Protein AF-A0A067CNN9-F1 (afdb_monomer)

Organism: Saprolegnia parasitica (strain CBS 223.65) (NCBI:txid695850)

Mean predicted aligned error: 8.43 Å

Solvent-accessible surface area (backbone atoms only — not comparable to full-atom values): 12122 Å² total; per-residue (Å²): 142,81,84,82,82,82,78,79,80,78,78,76,76,75,75,70,76,82,69,54,43,30,37,36,41,59,52,100,78,48,51,46,33,34,29,80,76,84,57,43,57,62,78,91,44,93,68,34,34,31,35,39,62,52,86,46,81,59,31,36,17,25,21,74,79,46,65,77,50,29,32,42,25,39,72,74,38,41,37,24,36,35,89,59,62,43,79,48,93,95,42,48,30,26,30,35,74,36,51,20,46,25,31,28,78,54,84,96,82,70,71,45,34,39,46,60,19,48,69,68,54,46,71,74,46,61,78,85,70,46,71,34,30,33,32,40,26,32,25,49,78,53,81,56,37,28,26,44,46,46,30,49,23,79,47,42,61,67,49,21,63,30,34,43,25,52,43,64,52,46,102,77,23,19,56,37,31,32,33,37,57,67,51,53,70,82,66,92,87,38,41,49,60,34,40,42,71,58,52,49,41,63,68,38,81,28,49,34,58,46,82,53,97,79,18,41,34,74,41,62,76,130

pLDDT: mean 83.28, std 16.02, range [34.59, 98.0]

Radius of gyration: 20.3 Å; Cα contacts (8 Å, |Δi|>4): 523; chains: 1; bounding box: 82×48×54 Å

Foldseek 3Di:
DDDDDDDPPPPPPPPPDQPWQWEQALDPVSFIATESDDAALQDDAPNSYWYAPDNAQAQKIARPRHRLAIERGNPLFARYWDNFFDDFPNGGYIARPHTQFFKAWDDDDDRTYMDRHHPVRVVVDDLVRTPWGWFWEFAVNRVRGIGIAIELANCLVVFANYKYFPHAQDPQATWIKGQGPDWDDDDDPTHRIATAPGHDHGHPQFHHWDQDPRHIYGDHDD

Nearest PDB structures (foldseek):
  5h34-assembly1_A  TM=2.137E-01  e=7.453E+00  Nanoarchaeum equitans Kin4-M

Structure (mmCIF, N/CA/C/O backbone):
data_AF-A0A067CNN9-F1
#
_entry.id   AF-A0A067CNN9-F1
#
loop_
_atom_site.group_PDB
_atom_site.id
_atom_site.type_symbol
_atom_site.label_atom_id
_atom_site.label_alt_id
_atom_site.label_comp_id
_atom_site.label_asym_id
_atom_site.label_entity_id
_atom_site.label_seq_id
_atom_site.pdbx_PDB_ins_code
_atom_site.Cartn_x
_atom_site.Cartn_y
_atom_site.Cartn_z
_atom_site.occupancy
_atom_site.B_iso_or_equiv
_atom_site.auth_seq_id
_atom_site.auth_comp_id
_atom_site.auth_asym_id
_atom_site.auth_atom_id
_atom_site.pdbx_PDB_model_num
ATOM 1 N N . MET A 1 1 ? 57.298 29.193 -15.764 1.00 36.56 1 MET A N 1
ATOM 2 C CA . MET A 1 1 ? 55.893 29.405 -15.354 1.00 36.56 1 MET A CA 1
ATOM 3 C C . MET A 1 1 ? 55.022 28.583 -16.294 1.00 36.56 1 MET A C 1
ATOM 5 O O . MET A 1 1 ? 54.971 28.894 -17.476 1.00 36.56 1 MET A O 1
ATOM 9 N N . HIS A 1 2 ? 54.459 27.471 -15.827 1.00 38.16 2 HIS A N 1
ATOM 10 C CA . HIS A 1 2 ? 53.533 26.635 -16.599 1.00 38.16 2 HIS A CA 1
ATOM 11 C C . HIS A 1 2 ? 52.215 26.594 -15.833 1.00 38.16 2 HIS A C 1
ATOM 13 O O . HIS A 1 2 ? 52.198 26.239 -14.657 1.00 38.16 2 HIS A O 1
ATOM 19 N N . ALA A 1 3 ? 51.153 27.070 -16.480 1.00 38.06 3 ALA A N 1
ATOM 20 C CA . ALA A 1 3 ? 49.812 27.129 -15.920 1.00 38.06 3 ALA A CA 1
ATOM 21 C C . ALA A 1 3 ? 49.209 25.714 -15.847 1.00 38.06 3 ALA A C 1
ATOM 23 O O . ALA A 1 3 ? 49.438 24.922 -16.764 1.00 38.06 3 ALA A O 1
ATOM 24 N N . PRO A 1 4 ? 48.447 25.380 -14.792 1.00 46.94 4 PRO A N 1
ATOM 25 C CA . PRO A 1 4 ? 47.805 24.083 -14.684 1.00 46.94 4 PRO A CA 1
ATOM 26 C C . PRO A 1 4 ? 46.561 24.041 -15.576 1.00 46.94 4 PRO A C 1
ATOM 28 O O . PRO A 1 4 ? 45.692 24.912 -15.518 1.00 46.94 4 PRO A O 1
ATOM 31 N N . THR A 1 5 ? 46.482 23.009 -16.406 1.00 45.56 5 THR A N 1
ATOM 32 C CA . THR A 1 5 ? 45.326 22.680 -17.237 1.00 45.56 5 THR A CA 1
ATOM 33 C C . THR A 1 5 ? 44.197 22.177 -16.335 1.00 45.56 5 THR A C 1
ATOM 35 O O . THR A 1 5 ? 44.265 21.076 -15.793 1.00 45.56 5 THR A O 1
ATOM 38 N N . LEU A 1 6 ? 43.153 22.986 -16.151 1.00 43.78 6 LEU A N 1
ATOM 39 C CA . LEU A 1 6 ? 41.907 22.562 -15.512 1.00 43.78 6 LEU A CA 1
ATOM 40 C C . LEU A 1 6 ? 41.101 21.720 -16.510 1.00 43.78 6 LEU A C 1
ATOM 42 O O . LEU A 1 6 ? 40.436 22.252 -17.396 1.00 43.78 6 LEU A O 1
ATOM 46 N N . LEU A 1 7 ? 41.171 20.395 -16.373 1.00 41.41 7 LEU A N 1
ATOM 47 C CA . LEU A 1 7 ? 40.214 19.478 -16.990 1.00 41.41 7 LEU A CA 1
ATOM 48 C C . LEU A 1 7 ? 38.877 19.624 -16.254 1.00 41.41 7 LEU A C 1
ATOM 50 O O . LEU A 1 7 ? 38.705 19.107 -15.151 1.00 41.41 7 LEU A O 1
ATOM 54 N N . LEU A 1 8 ? 37.936 20.351 -16.861 1.00 40.66 8 LEU A N 1
ATOM 55 C CA . LEU A 1 8 ? 36.530 20.298 -16.475 1.00 40.66 8 LEU A CA 1
ATOM 56 C C . LEU A 1 8 ? 36.038 18.862 -16.694 1.00 40.66 8 LEU A C 1
ATOM 58 O O . LEU A 1 8 ? 35.842 18.428 -17.828 1.00 40.66 8 LEU A O 1
ATOM 62 N N . ALA A 1 9 ? 35.840 18.126 -15.603 1.00 41.34 9 ALA A N 1
ATOM 63 C CA . ALA A 1 9 ? 35.076 16.893 -15.623 1.00 41.34 9 ALA A CA 1
ATOM 64 C C . ALA A 1 9 ? 33.622 17.251 -15.955 1.00 41.34 9 ALA A C 1
ATOM 66 O O . ALA A 1 9 ? 32.873 17.749 -15.114 1.00 41.34 9 ALA A O 1
ATOM 67 N N . SER A 1 10 ? 33.234 17.041 -17.209 1.00 40.66 10 SER A N 1
ATOM 68 C CA . SER A 1 10 ? 31.844 17.085 -17.636 1.00 40.66 10 SER A CA 1
ATOM 69 C C . SER A 1 10 ? 31.088 15.958 -16.933 1.00 40.66 10 SER A C 1
ATOM 71 O O . SER A 1 10 ? 31.123 14.807 -17.371 1.00 40.66 10 SER A O 1
ATOM 73 N N . LEU A 1 11 ? 30.418 16.288 -15.827 1.00 38.34 11 LEU A N 1
ATOM 74 C CA . LEU A 1 11 ? 29.331 15.485 -15.282 1.00 38.34 11 LEU A CA 1
ATOM 75 C C . LEU A 1 11 ? 28.222 15.451 -16.335 1.00 38.34 11 LEU A C 1
ATOM 77 O O . LEU A 1 11 ? 27.362 16.328 -16.395 1.00 38.34 11 LEU A O 1
ATOM 81 N N . LEU A 1 12 ? 28.267 14.438 -17.197 1.00 36.28 12 LEU A N 1
ATOM 82 C CA . LEU A 1 12 ? 27.104 14.001 -17.948 1.00 36.28 12 LEU A CA 1
ATOM 83 C C . LEU A 1 12 ? 26.117 13.451 -16.918 1.00 36.28 12 LEU A C 1
ATOM 85 O O . LEU A 1 12 ? 26.156 12.274 -16.566 1.00 36.28 12 LEU A O 1
ATOM 89 N N . ALA A 1 13 ? 25.255 14.328 -16.406 1.00 37.44 13 ALA A N 1
ATOM 90 C CA . ALA A 1 13 ? 23.994 13.910 -15.831 1.00 37.44 13 ALA A CA 1
ATOM 91 C C . ALA A 1 13 ? 23.236 13.204 -16.957 1.00 37.44 13 ALA A C 1
ATOM 93 O O . ALA A 1 13 ? 22.654 13.839 -17.837 1.00 37.44 13 ALA A O 1
ATOM 94 N N . THR A 1 14 ? 23.320 11.878 -16.985 1.00 34.59 14 THR A N 1
ATOM 95 C CA . THR A 1 14 ? 22.413 11.063 -17.774 1.00 34.59 14 THR A CA 1
ATOM 96 C C . THR A 1 14 ? 21.035 11.284 -17.174 1.00 34.59 14 THR A C 1
ATOM 98 O O . THR A 1 14 ? 20.652 10.670 -16.182 1.00 34.59 14 THR A O 1
ATOM 101 N N . ALA A 1 15 ? 20.291 12.222 -17.757 1.00 36.66 15 ALA A N 1
ATOM 102 C CA . ALA A 1 15 ? 18.849 12.227 -17.652 1.00 36.66 15 ALA A CA 1
ATOM 103 C C . ALA A 1 15 ? 18.388 10.899 -18.260 1.00 36.66 15 ALA A C 1
ATOM 105 O O . ALA A 1 15 ? 18.251 10.770 -19.477 1.00 36.66 15 ALA A O 1
ATOM 106 N N . ALA A 1 16 ? 18.257 9.873 -17.419 1.00 39.34 16 ALA A N 1
ATOM 107 C CA . ALA A 1 16 ? 17.545 8.669 -17.786 1.00 39.34 16 ALA A CA 1
ATOM 108 C C . ALA A 1 16 ? 16.151 9.134 -18.208 1.00 39.34 16 ALA A C 1
ATOM 110 O O . ALA A 1 16 ? 15.424 9.724 -17.407 1.00 39.34 16 ALA A O 1
ATOM 111 N N . ALA A 1 17 ? 15.815 8.953 -19.485 1.00 36.53 17 ALA A N 1
ATOM 112 C CA . ALA A 1 17 ? 14.453 9.144 -19.945 1.00 36.53 17 ALA A CA 1
ATOM 113 C C . ALA A 1 17 ? 13.563 8.311 -19.019 1.00 36.53 17 ALA A C 1
ATOM 115 O O . ALA A 1 17 ? 13.760 7.097 -18.922 1.00 36.53 17 ALA A O 1
ATOM 116 N N . ALA A 1 18 ? 12.655 8.971 -18.296 1.00 45.97 18 ALA A N 1
ATOM 117 C CA . ALA A 1 18 ? 11.653 8.299 -17.488 1.00 45.97 18 ALA A CA 1
ATOM 118 C C . ALA A 1 18 ? 10.840 7.417 -18.440 1.00 45.97 18 ALA A C 1
ATOM 120 O O . ALA A 1 18 ? 9.966 7.883 -19.166 1.00 45.97 18 ALA A O 1
ATOM 121 N N . THR A 1 19 ? 11.221 6.149 -18.526 1.00 63.81 19 THR A N 1
ATOM 122 C CA . THR A 1 19 ? 10.447 5.132 -19.213 1.00 63.81 19 THR A CA 1
ATOM 123 C C . THR A 1 19 ? 9.307 4.832 -18.259 1.00 63.81 19 THR A C 1
ATOM 125 O O . THR A 1 19 ? 9.542 4.432 -17.121 1.00 63.81 19 THR A O 1
ATOM 128 N N . ASN A 1 20 ? 8.085 5.157 -18.679 1.00 83.69 20 ASN A N 1
ATOM 129 C CA . ASN A 1 20 ? 6.899 5.028 -17.839 1.00 83.69 20 ASN A CA 1
ATOM 130 C C . ASN A 1 20 ? 6.857 3.627 -17.219 1.00 83.69 20 ASN A C 1
ATOM 132 O O . ASN A 1 20 ? 6.923 2.631 -17.944 1.00 83.69 20 ASN A O 1
ATOM 136 N N . ASN A 1 21 ? 6.733 3.551 -15.894 1.00 88.69 21 ASN A N 1
ATOM 137 C CA . ASN A 1 21 ? 6.451 2.272 -15.259 1.00 88.69 21 ASN A CA 1
ATOM 138 C C . ASN A 1 21 ? 4.999 1.924 -15.551 1.00 88.69 21 ASN A C 1
ATOM 140 O O . ASN A 1 21 ? 4.119 2.780 -15.442 1.00 88.69 21 ASN A O 1
ATOM 144 N N . SER A 1 22 ? 4.768 0.675 -15.928 1.00 90.62 22 SER A N 1
ATOM 145 C CA . SER A 1 22 ? 3.456 0.151 -16.280 1.00 90.62 22 SER A CA 1
ATOM 146 C C . SER A 1 22 ? 3.105 -1.030 -15.386 1.00 90.62 22 SER A C 1
ATOM 148 O O . SER A 1 22 ? 3.985 -1.793 -14.988 1.00 90.62 22 SER A O 1
ATOM 150 N N . VAL A 1 23 ? 1.823 -1.189 -15.082 1.00 89.44 23 VAL A N 1
ATOM 151 C CA . VAL A 1 23 ? 1.292 -2.345 -14.361 1.00 89.44 23 VAL A CA 1
ATOM 152 C C . VAL A 1 23 ? 0.178 -2.983 -15.177 1.00 89.44 23 VAL A C 1
ATOM 154 O O . VAL A 1 23 ? -0.669 -2.283 -15.739 1.00 89.44 23 VAL A O 1
ATOM 157 N N . ILE A 1 24 ? 0.202 -4.307 -15.253 1.00 88.44 24 ILE A N 1
ATOM 158 C CA . ILE A 1 24 ? -0.871 -5.124 -15.805 1.00 88.44 24 ILE A CA 1
ATOM 159 C C . ILE A 1 24 ? -1.777 -5.496 -14.633 1.00 88.44 24 ILE A C 1
ATOM 161 O O . ILE A 1 24 ? -1.331 -6.101 -13.657 1.00 88.44 24 ILE A O 1
ATOM 165 N N . LEU A 1 25 ? -3.031 -5.054 -14.694 1.00 83.25 25 LEU A N 1
ATOM 166 C CA . LEU A 1 25 ? -4.024 -5.349 -13.668 1.00 83.25 25 LEU A CA 1
ATOM 167 C C . LEU A 1 25 ? -4.579 -6.772 -13.844 1.00 83.25 25 LEU A C 1
ATOM 169 O O . LEU A 1 25 ? -4.740 -7.207 -14.981 1.00 83.25 25 LEU A O 1
ATOM 173 N N . PRO A 1 26 ? -4.951 -7.474 -12.758 1.00 74.19 26 PRO A N 1
ATOM 174 C CA . PR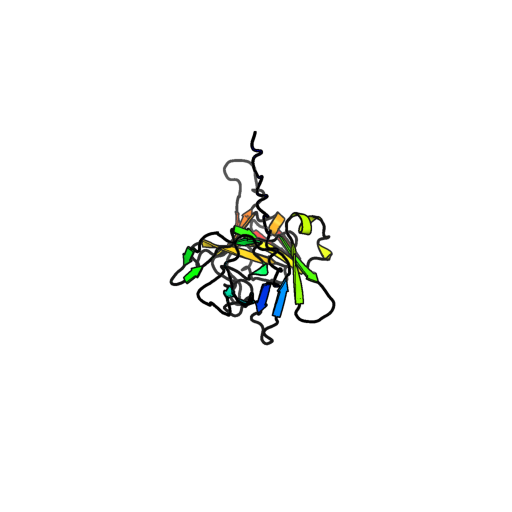O A 1 26 ? -5.373 -8.875 -12.809 1.00 74.19 26 PRO A CA 1
ATOM 175 C C . PRO A 1 26 ? -6.830 -9.071 -13.278 1.00 74.19 26 PRO A C 1
ATOM 177 O O . PRO A 1 26 ? -7.445 -10.090 -12.975 1.00 74.19 26 PRO A O 1
ATOM 180 N N . ASN A 1 27 ? -7.417 -8.089 -13.972 1.00 69.38 27 ASN A N 1
ATOM 181 C CA . ASN A 1 27 ? -8.797 -8.164 -14.455 1.00 69.38 27 ASN A CA 1
ATOM 182 C C . ASN A 1 27 ? -8.897 -8.975 -15.761 1.00 69.38 27 ASN A C 1
ATOM 184 O O . ASN A 1 27 ? -7.897 -9.183 -16.446 1.00 69.38 27 ASN A O 1
ATOM 188 N N . ASP A 1 28 ? -10.108 -9.409 -16.133 1.00 53.62 28 ASP A N 1
ATOM 189 C CA . ASP A 1 28 ? -10.339 -10.229 -17.340 1.00 53.62 28 ASP A CA 1
ATOM 190 C C . ASP A 1 28 ? -9.775 -9.583 -18.622 1.00 53.62 28 ASP A C 1
ATOM 192 O O . ASP A 1 28 ? -9.370 -10.271 -19.559 1.00 53.62 28 ASP A O 1
ATOM 196 N N . GLU A 1 29 ? -9.687 -8.252 -18.643 1.00 58.81 29 GLU A N 1
ATOM 197 C CA . GLU A 1 29 ? -9.181 -7.457 -19.764 1.00 58.81 29 GLU A CA 1
ATOM 198 C C . GLU A 1 29 ? -7.666 -7.178 -19.705 1.00 58.81 29 GLU A C 1
ATOM 200 O O . GLU A 1 29 ? -7.134 -6.556 -20.625 1.00 58.81 29 GLU A O 1
ATOM 205 N N . HIS A 1 30 ? -6.971 -7.607 -18.644 1.00 66.19 30 HIS A N 1
ATOM 206 C CA . HIS A 1 30 ? -5.559 -7.321 -18.354 1.00 66.19 30 HIS A CA 1
ATOM 207 C C . HIS A 1 30 ? -5.186 -5.859 -18.632 1.00 66.19 30 HIS A C 1
ATOM 209 O O . HIS A 1 30 ? -4.243 -5.545 -19.366 1.00 66.19 30 HIS A O 1
ATOM 215 N N . THR A 1 31 ? -5.982 -4.936 -18.086 1.00 75.75 31 THR A N 1
ATOM 216 C CA . THR A 1 31 ? -5.837 -3.510 -18.376 1.00 75.75 31 THR A CA 1
ATOM 217 C C . THR A 1 31 ? -4.447 -3.016 -17.974 1.00 75.75 31 THR A C 1
ATOM 219 O O . THR A 1 31 ? -4.009 -3.203 -16.839 1.00 75.75 31 THR A O 1
ATOM 222 N N . LEU A 1 32 ? -3.778 -2.319 -18.895 1.00 83.25 32 LEU A N 1
ATOM 223 C CA . LEU A 1 32 ? -2.509 -1.652 -18.628 1.00 83.25 32 LEU A CA 1
ATOM 224 C C . LEU A 1 32 ? -2.760 -0.261 -18.032 1.00 83.25 32 LEU A C 1
ATOM 226 O O . LEU A 1 32 ? -3.442 0.577 -18.636 1.00 83.25 32 LEU A O 1
ATOM 230 N N . GLN A 1 33 ? -2.165 0.005 -16.875 1.00 87.31 33 GLN A N 1
ATOM 231 C CA . GLN A 1 33 ? -2.029 1.355 -16.331 1.00 87.31 33 GLN A CA 1
ATOM 232 C C . GLN A 1 33 ? -0.561 1.766 -16.353 1.00 87.31 33 GLN A C 1
ATOM 234 O O . GLN A 1 33 ? 0.322 0.917 -16.241 1.00 87.31 33 GLN A O 1
ATOM 239 N N . TYR A 1 34 ? -0.287 3.061 -16.472 1.00 89.00 34 TYR A N 1
ATOM 240 C CA . TYR A 1 34 ? 1.083 3.565 -16.416 1.00 89.00 34 TYR A CA 1
ATOM 241 C C . TYR A 1 34 ? 1.192 4.838 -15.588 1.00 89.00 34 TYR A C 1
ATOM 243 O O . TYR A 1 34 ? 0.221 5.570 -15.405 1.00 89.00 34 TYR A O 1
ATOM 251 N N . THR A 1 35 ? 2.401 5.120 -15.114 1.00 88.25 35 THR A N 1
ATOM 252 C CA . THR A 1 35 ? 2.723 6.379 -14.451 1.00 88.25 35 THR A CA 1
ATOM 253 C C . THR A 1 35 ? 4.087 6.904 -14.878 1.00 88.25 35 THR A C 1
ATOM 255 O O . THR A 1 35 ? 4.967 6.153 -15.309 1.00 88.25 35 THR A O 1
ATOM 258 N N . ARG A 1 36 ? 4.255 8.221 -14.747 1.00 85.81 36 ARG A N 1
ATOM 259 C CA . ARG A 1 36 ? 5.510 8.941 -15.010 1.00 85.81 36 ARG A CA 1
ATOM 260 C C . ARG A 1 36 ? 6.241 9.329 -13.728 1.00 85.81 36 ARG A C 1
ATOM 262 O O . ARG A 1 36 ? 7.311 9.929 -13.792 1.00 85.81 36 ARG A O 1
ATOM 269 N N . VAL A 1 37 ? 5.643 9.035 -12.573 1.00 85.88 37 VAL A N 1
ATOM 270 C CA . VAL A 1 37 ? 6.215 9.364 -11.270 1.00 85.88 37 VAL A CA 1
ATOM 271 C C . VAL A 1 37 ? 7.470 8.525 -11.035 1.00 85.88 37 VAL A C 1
ATOM 273 O O . VAL A 1 37 ? 7.534 7.349 -11.394 1.00 85.88 37 VAL A O 1
ATOM 276 N N . ALA A 1 38 ? 8.485 9.155 -10.448 1.00 82.75 38 ALA A N 1
ATOM 277 C CA . ALA A 1 38 ? 9.705 8.477 -10.045 1.00 82.75 38 ALA A CA 1
ATOM 278 C C . ALA A 1 38 ? 9.498 7.720 -8.725 1.00 82.75 38 ALA A C 1
ATOM 280 O O . ALA A 1 38 ? 8.838 8.209 -7.809 1.00 82.75 38 ALA A O 1
ATOM 281 N N . PHE A 1 39 ? 10.124 6.551 -8.625 1.00 91.00 39 PHE A N 1
ATOM 282 C CA . PHE A 1 39 ? 10.121 5.707 -7.435 1.00 91.00 39 PHE A CA 1
ATOM 283 C C . PHE A 1 39 ? 11.500 5.724 -6.782 1.00 91.00 39 PHE A C 1
ATOM 285 O O . PHE A 1 39 ? 12.521 5.695 -7.473 1.00 91.00 39 PHE A O 1
ATOM 292 N N . GLU A 1 40 ? 11.547 5.706 -5.455 1.00 93.56 40 GLU A N 1
ATOM 293 C CA . GLU A 1 40 ? 12.793 5.523 -4.716 1.00 93.56 40 GLU A CA 1
ATOM 294 C C . GLU A 1 40 ? 13.076 4.022 -4.553 1.00 93.56 40 GLU A C 1
ATOM 296 O O . GLU A 1 40 ? 12.226 3.264 -4.083 1.00 93.56 40 GLU A O 1
ATOM 301 N N . ASN A 1 41 ? 14.281 3.589 -4.939 1.00 94.44 41 ASN A N 1
ATOM 302 C CA . ASN A 1 41 ? 14.763 2.202 -4.836 1.00 94.44 41 ASN A CA 1
ATOM 303 C C . ASN A 1 41 ? 13.900 1.130 -5.529 1.00 94.44 41 ASN A C 1
ATOM 305 O O . ASN A 1 41 ? 14.022 -0.047 -5.190 1.00 94.44 41 ASN A O 1
ATOM 309 N N . LEU A 1 42 ? 13.044 1.489 -6.492 1.00 93.25 42 LEU A N 1
ATOM 310 C CA . LEU A 1 42 ? 12.356 0.481 -7.302 1.00 93.25 42 LEU A CA 1
ATOM 311 C C . LEU A 1 42 ? 13.411 -0.395 -8.005 1.00 93.25 42 LEU A C 1
ATOM 313 O O . LEU A 1 42 ? 14.249 0.147 -8.736 1.00 93.25 42 LEU A O 1
ATOM 317 N N . PRO A 1 43 ? 13.416 -1.725 -7.796 1.00 92.19 43 PRO A N 1
ATOM 318 C CA . PRO A 1 43 ? 14.390 -2.592 -8.440 1.00 92.19 43 PRO A CA 1
ATOM 319 C C . PRO A 1 43 ? 14.229 -2.556 -9.961 1.00 92.19 43 PRO A C 1
ATOM 321 O O . PRO A 1 43 ? 13.130 -2.418 -10.497 1.00 92.19 43 PRO A O 1
ATOM 324 N N . THR A 1 44 ? 15.347 -2.690 -10.673 1.00 89.44 44 THR A N 1
ATOM 325 C CA . THR A 1 44 ? 15.364 -2.588 -12.133 1.00 89.44 44 THR A CA 1
ATOM 326 C C . THR A 1 44 ? 14.530 -3.691 -12.786 1.00 89.44 44 THR A C 1
ATOM 328 O O . THR A 1 44 ? 14.786 -4.878 -12.586 1.00 89.44 44 THR A O 1
ATOM 331 N N . CYS A 1 45 ? 13.599 -3.283 -13.648 1.00 89.75 45 CYS A N 1
ATOM 332 C CA . CYS A 1 45 ? 12.845 -4.154 -14.542 1.00 89.75 45 CYS A CA 1
ATOM 333 C C . CYS A 1 45 ? 13.057 -3.688 -15.986 1.00 89.75 45 CYS A C 1
ATOM 335 O O . CYS A 1 45 ? 12.669 -2.578 -16.332 1.00 89.75 45 CYS A O 1
ATOM 337 N N . ALA A 1 46 ? 13.678 -4.511 -16.836 1.00 87.62 46 ALA A N 1
ATOM 338 C CA . ALA A 1 46 ? 14.075 -4.090 -18.186 1.00 87.62 46 ALA A CA 1
ATOM 339 C C . ALA A 1 46 ? 12.886 -3.670 -19.072 1.00 87.62 46 ALA A C 1
ATOM 341 O O . ALA A 1 46 ? 13.029 -2.776 -19.902 1.00 87.62 46 ALA A O 1
ATOM 342 N N . SER A 1 47 ? 11.712 -4.278 -18.883 1.00 88.25 47 SER A N 1
ATOM 343 C CA . SER A 1 47 ? 10.474 -3.886 -19.568 1.00 88.25 47 SER A CA 1
ATOM 344 C C . SER A 1 47 ? 9.749 -2.695 -18.941 1.00 88.25 47 SER A C 1
ATOM 346 O O . SER A 1 47 ? 8.759 -2.239 -19.511 1.00 88.25 47 SER A O 1
ATOM 348 N N . ASN A 1 48 ? 10.156 -2.241 -17.748 1.00 90.38 48 ASN A N 1
ATOM 349 C CA . ASN A 1 48 ? 9.394 -1.318 -16.894 1.00 90.38 48 ASN A CA 1
ATOM 350 C C . ASN A 1 48 ? 7.918 -1.724 -16.707 1.00 90.38 48 ASN A C 1
ATOM 352 O O . ASN A 1 48 ? 7.066 -0.880 -16.443 1.00 90.38 48 ASN A O 1
ATOM 356 N N . THR A 1 49 ? 7.603 -3.011 -16.879 1.00 91.50 49 THR A N 1
ATOM 357 C CA . THR A 1 49 ? 6.236 -3.531 -16.837 1.00 91.50 49 THR A CA 1
ATOM 358 C C . THR A 1 49 ? 6.134 -4.591 -15.756 1.00 91.50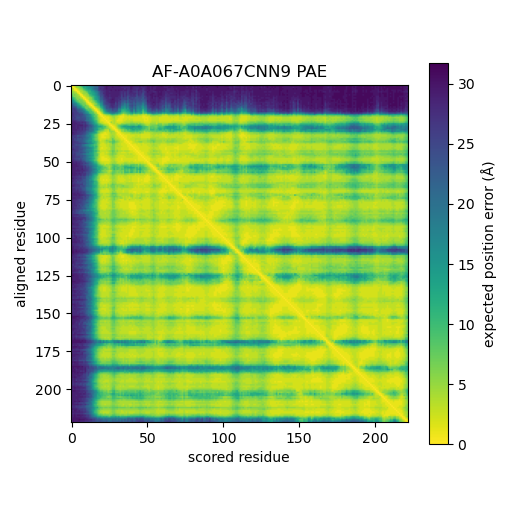 49 THR A C 1
ATOM 360 O O . THR A 1 49 ? 6.882 -5.577 -15.765 1.00 91.50 49 THR A O 1
ATOM 363 N N . TRP A 1 50 ? 5.190 -4.384 -14.849 1.00 92.50 50 TRP A N 1
ATOM 364 C CA . TRP A 1 50 ? 4.948 -5.201 -13.672 1.00 92.50 50 TRP A CA 1
ATOM 365 C C . TRP A 1 50 ? 3.608 -5.919 -13.801 1.00 92.50 50 TRP A C 1
ATOM 367 O O . TRP A 1 50 ? 2.620 -5.315 -14.202 1.00 92.50 50 TRP A O 1
ATOM 377 N N . ASP A 1 51 ? 3.574 -7.198 -13.463 1.00 90.94 51 ASP A N 1
ATOM 378 C CA . ASP A 1 51 ? 2.364 -8.015 -13.465 1.00 90.94 51 ASP A CA 1
ATOM 379 C C . ASP A 1 51 ? 1.908 -8.281 -12.029 1.00 90.94 51 ASP A C 1
ATOM 381 O O . ASP A 1 51 ? 2.736 -8.619 -11.177 1.00 90.94 51 ASP A O 1
ATOM 385 N N . ILE A 1 52 ? 0.618 -8.102 -11.743 1.00 87.12 52 ILE A N 1
ATOM 386 C CA . ILE A 1 52 ? 0.055 -8.341 -10.410 1.00 87.12 52 ILE A CA 1
ATOM 387 C C . ILE A 1 52 ? -0.208 -9.840 -10.248 1.00 87.12 52 ILE A C 1
ATOM 389 O O . ILE A 1 52 ? -1.018 -10.447 -10.941 1.00 87.12 52 ILE A O 1
ATOM 393 N N . ALA A 1 53 ? 0.492 -10.454 -9.301 1.00 73.12 53 ALA A N 1
ATOM 394 C CA . ALA A 1 53 ? 0.461 -11.886 -9.072 1.00 73.12 53 ALA A CA 1
ATOM 395 C C . ALA A 1 53 ? -0.759 -12.319 -8.247 1.00 73.12 53 ALA A C 1
ATOM 397 O O . ALA A 1 53 ? -0.686 -12.428 -7.020 1.00 73.12 53 ALA A O 1
ATOM 398 N N . GLY A 1 54 ? -1.858 -12.641 -8.921 1.00 70.50 54 GLY A N 1
ATOM 399 C CA . GLY A 1 54 ? -3.073 -13.180 -8.305 1.00 70.50 54 GLY A CA 1
ATOM 400 C C . GLY A 1 54 ? -4.304 -12.325 -8.603 1.00 70.50 54 GLY A C 1
ATOM 401 O O . GLY A 1 54 ? -4.183 -11.288 -9.240 1.00 70.50 54 GLY A O 1
ATOM 402 N N . PRO A 1 55 ? -5.496 -12.744 -8.150 1.00 65.38 55 PRO A N 1
ATOM 403 C CA . PRO A 1 55 ? -6.758 -12.137 -8.581 1.00 65.38 55 PRO A CA 1
ATOM 404 C C . PRO A 1 55 ? -7.056 -10.760 -7.963 1.00 65.38 55 PRO A C 1
ATOM 406 O O . PRO A 1 55 ? -8.082 -10.170 -8.280 1.00 65.38 55 PRO A O 1
ATOM 409 N N . GLN A 1 56 ? -6.215 -10.264 -7.053 1.00 70.88 56 GLN A N 1
ATOM 410 C CA . GLN A 1 56 ? -6.511 -9.106 -6.205 1.00 70.88 56 GLN A CA 1
ATOM 411 C C . GLN A 1 56 ? -5.459 -8.015 -6.372 1.00 70.88 56 GLN A C 1
ATOM 413 O O . GLN A 1 56 ? -4.295 -8.301 -6.643 1.00 70.88 56 GLN A O 1
ATOM 418 N N . TYR A 1 57 ? -5.854 -6.756 -6.187 1.00 72.25 57 TYR A N 1
ATOM 419 C CA . TYR A 1 57 ? -4.970 -5.610 -6.405 1.00 72.25 57 TYR A CA 1
ATOM 420 C C . TYR A 1 57 ? -3.931 -5.384 -5.289 1.00 72.25 57 TYR A C 1
ATOM 422 O O . TYR A 1 57 ? -2.975 -4.634 -5.504 1.00 72.25 57 TYR A O 1
ATOM 430 N N . ASP A 1 58 ? -4.081 -6.026 -4.125 1.00 75.69 58 ASP A N 1
ATOM 431 C CA . ASP A 1 58 ? -3.207 -5.873 -2.952 1.00 75.69 58 ASP A CA 1
ATOM 432 C C . ASP A 1 58 ? -2.141 -6.964 -2.791 1.00 75.69 58 ASP A C 1
ATOM 434 O O . ASP A 1 58 ? -1.488 -7.014 -1.753 1.00 75.69 58 ASP A O 1
ATOM 438 N N . THR A 1 59 ? -1.920 -7.796 -3.807 1.00 84.69 59 THR A N 1
ATOM 439 C CA . THR A 1 59 ? -0.903 -8.865 -3.823 1.00 84.69 59 THR A CA 1
ATOM 440 C C . THR A 1 59 ? 0.474 -8.385 -4.329 1.00 84.69 59 THR A C 1
ATOM 442 O O . THR A 1 59 ? 0.719 -7.196 -4.554 1.00 84.69 59 THR A O 1
ATOM 445 N N . TYR A 1 60 ? 1.403 -9.328 -4.504 1.00 90.25 60 TYR A N 1
ATOM 446 C CA . TYR A 1 60 ? 2.726 -9.103 -5.080 1.00 90.25 60 TYR A CA 1
ATOM 447 C C . TYR A 1 60 ? 2.675 -8.598 -6.526 1.00 90.25 60 TYR A C 1
ATOM 449 O O . TYR A 1 60 ? 1.805 -8.998 -7.295 1.00 90.25 60 TYR A O 1
ATOM 457 N N . SER A 1 61 ? 3.679 -7.818 -6.933 1.00 92.44 61 SER A N 1
ATOM 458 C CA . SER A 1 61 ? 3.944 -7.550 -8.357 1.00 92.44 61 SER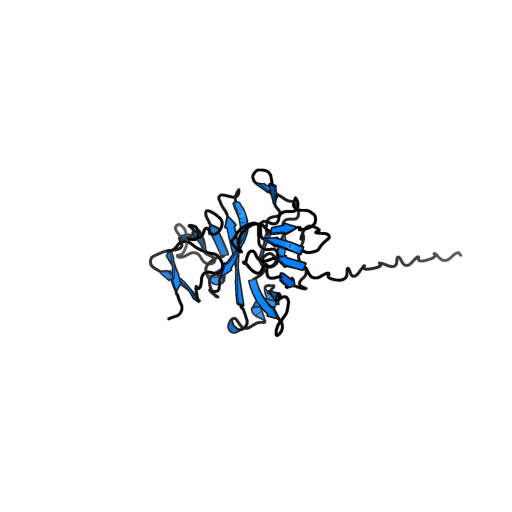 A CA 1
ATOM 459 C C . SER A 1 61 ? 5.237 -8.215 -8.806 1.00 92.44 61 SER A C 1
ATOM 461 O O . SER A 1 61 ? 6.204 -8.254 -8.048 1.00 92.44 61 SER A O 1
ATOM 463 N N . ARG A 1 62 ? 5.297 -8.694 -10.048 1.00 93.12 62 ARG A N 1
ATOM 464 C CA . ARG A 1 62 ? 6.496 -9.308 -10.636 1.00 93.12 62 ARG A CA 1
ATOM 465 C C . ARG A 1 62 ? 6.939 -8.565 -11.882 1.00 93.12 62 ARG A C 1
ATOM 467 O O . ARG A 1 62 ? 6.110 -8.161 -12.691 1.00 93.12 62 ARG A O 1
ATOM 474 N N . CYS A 1 63 ? 8.244 -8.403 -12.068 1.00 92.44 63 CYS A N 1
ATOM 475 C CA . CYS A 1 63 ? 8.757 -7.853 -13.320 1.00 92.44 63 CYS A CA 1
ATOM 476 C C . CYS A 1 63 ? 8.513 -8.841 -14.472 1.00 92.44 63 CYS A C 1
ATOM 478 O O . CYS A 1 63 ? 8.946 -9.992 -14.421 1.00 92.44 63 CYS A O 1
ATOM 480 N N . THR A 1 64 ? 7.884 -8.381 -15.551 1.00 90.44 64 THR A N 1
ATOM 481 C CA . THR A 1 64 ? 7.506 -9.239 -16.694 1.00 90.44 64 THR A CA 1
ATOM 482 C C . THR A 1 64 ? 8.697 -9.861 -17.431 1.00 90.44 64 THR A C 1
ATOM 484 O O . THR A 1 64 ? 8.588 -10.970 -17.944 1.00 90.44 64 THR A O 1
ATOM 487 N N . THR A 1 65 ? 9.858 -9.197 -17.467 1.00 90.06 65 THR A N 1
ATOM 488 C CA . THR A 1 65 ? 11.086 -9.743 -18.089 1.00 90.06 65 THR A CA 1
ATOM 489 C C . THR A 1 65 ? 12.015 -10.454 -17.111 1.00 90.06 65 THR A C 1
ATOM 491 O O . THR A 1 65 ? 12.992 -11.067 -17.534 1.00 90.06 65 THR A O 1
ATOM 494 N N . LYS A 1 66 ? 11.760 -10.327 -15.806 1.00 89.06 66 LYS A N 1
ATOM 495 C CA . LYS A 1 66 ? 12.591 -10.906 -14.748 1.00 89.06 66 LYS A CA 1
ATOM 496 C C . LYS A 1 66 ? 11.714 -11.293 -13.542 1.00 89.06 66 LYS A C 1
ATOM 498 O O . LYS A 1 66 ? 11.700 -10.568 -12.547 1.00 89.06 66 LYS A O 1
ATOM 503 N N . PRO A 1 67 ? 10.939 -12.391 -13.636 1.00 87.38 67 PRO A N 1
ATOM 504 C CA . PRO A 1 67 ? 9.897 -12.713 -12.655 1.00 87.38 67 PRO A CA 1
ATOM 505 C C . PRO A 1 67 ? 10.397 -13.004 -11.230 1.00 87.38 67 PRO A C 1
ATOM 507 O O . PRO A 1 67 ? 9.595 -12.990 -10.301 1.00 87.38 67 PRO A O 1
ATOM 510 N N . ASP A 1 68 ? 11.700 -13.245 -11.045 1.00 88.25 68 ASP A N 1
ATOM 511 C CA . ASP A 1 68 ? 12.365 -13.367 -9.740 1.00 88.25 68 ASP A CA 1
ATOM 512 C C . ASP A 1 68 ? 12.525 -12.022 -9.008 1.00 88.25 68 ASP A C 1
ATOM 514 O O . ASP A 1 68 ? 12.820 -12.003 -7.814 1.00 88.25 68 ASP A O 1
ATOM 518 N N . VAL A 1 69 ? 12.302 -10.890 -9.687 1.00 90.62 69 VAL A N 1
ATOM 519 C CA . VAL A 1 69 ? 12.180 -9.573 -9.047 1.00 90.62 69 VAL A CA 1
ATOM 520 C C . VAL A 1 69 ? 10.725 -9.355 -8.644 1.00 90.62 69 VAL A C 1
ATOM 522 O O . VAL A 1 69 ? 9.865 -9.082 -9.488 1.00 90.62 69 VAL A O 1
ATOM 525 N N . ILE A 1 70 ? 10.471 -9.467 -7.340 1.00 93.31 70 ILE A N 1
ATOM 526 C CA . ILE A 1 70 ? 9.131 -9.456 -6.752 1.00 93.31 70 ILE A CA 1
ATOM 527 C C . ILE A 1 70 ? 8.985 -8.256 -5.812 1.00 93.31 70 ILE A C 1
ATOM 529 O O . ILE A 1 70 ? 9.812 -8.031 -4.929 1.00 93.31 70 ILE A O 1
ATOM 533 N N . LEU A 1 71 ? 7.913 -7.491 -5.984 1.00 93.44 71 LEU A N 1
ATOM 534 C CA . LEU A 1 71 ? 7.517 -6.386 -5.117 1.00 93.44 71 LEU A CA 1
ATOM 535 C C . LEU A 1 71 ? 6.427 -6.852 -4.154 1.00 93.44 71 LEU A C 1
ATOM 537 O O . LEU A 1 71 ? 5.513 -7.569 -4.552 1.00 93.44 71 LEU A O 1
ATOM 541 N N . GLY A 1 72 ? 6.477 -6.374 -2.913 1.00 89.00 72 GLY A N 1
ATOM 542 C CA . GLY A 1 72 ? 5.501 -6.644 -1.850 1.00 89.00 72 GLY A CA 1
ATOM 543 C C . GLY A 1 72 ? 4.099 -6.060 -2.064 1.00 89.00 72 GLY A C 1
ATOM 544 O O . GLY A 1 72 ? 3.294 -6.075 -1.135 1.00 89.00 72 GLY A O 1
ATOM 545 N N . ILE A 1 73 ? 3.834 -5.454 -3.223 1.00 87.94 73 ILE A N 1
ATOM 546 C CA . ILE A 1 73 ? 2.620 -4.684 -3.497 1.00 87.94 73 ILE A CA 1
ATOM 547 C C . ILE A 1 73 ? 2.471 -4.395 -4.997 1.00 87.94 73 ILE A C 1
ATOM 549 O O . ILE A 1 73 ? 3.439 -4.518 -5.753 1.00 87.94 73 ILE A O 1
ATOM 553 N N . ASN A 1 74 ? 1.287 -3.945 -5.423 1.00 86.00 74 ASN A N 1
ATOM 554 C CA . ASN A 1 74 ? 1.084 -3.201 -6.667 1.00 86.00 74 ASN A CA 1
ATOM 555 C C . ASN A 1 74 ? 2.069 -2.025 -6.764 1.00 86.00 74 ASN A C 1
ATOM 557 O O . ASN A 1 74 ? 2.115 -1.159 -5.882 1.00 86.00 74 ASN A O 1
ATOM 561 N N . VAL A 1 75 ? 2.823 -1.992 -7.867 1.00 85.12 75 VAL A N 1
ATOM 562 C CA . VAL A 1 75 ? 3.964 -1.091 -8.052 1.00 85.12 75 VAL A CA 1
ATOM 563 C C . VAL A 1 75 ? 3.639 0.389 -7.798 1.00 85.12 75 VAL A C 1
ATOM 565 O O . VAL A 1 75 ? 4.463 1.119 -7.250 1.00 85.12 75 VAL A O 1
ATOM 568 N N . PHE A 1 76 ? 2.426 0.839 -8.125 1.00 89.62 76 PHE A N 1
ATOM 569 C CA . PHE A 1 76 ? 2.047 2.253 -8.051 1.00 89.62 76 PHE A CA 1
ATOM 570 C C . PHE A 1 76 ? 1.636 2.752 -6.668 1.00 89.62 76 PHE A C 1
ATOM 572 O O . PHE A 1 76 ? 1.401 3.946 -6.495 1.00 89.62 76 PHE A O 1
ATOM 579 N N . ARG A 1 77 ? 1.551 1.868 -5.675 1.00 92.00 77 ARG A N 1
ATOM 580 C CA . ARG A 1 77 ? 1.159 2.255 -4.312 1.00 92.00 77 ARG A CA 1
ATOM 581 C C . ARG A 1 77 ? 2.348 2.652 -3.453 1.00 92.00 77 ARG A C 1
ATOM 583 O O . ARG A 1 77 ? 2.206 3.428 -2.512 1.00 92.00 77 ARG A O 1
ATOM 590 N N . CYS A 1 78 ? 3.522 2.126 -3.785 1.00 95.12 78 CYS A N 1
ATOM 591 C CA . CYS A 1 78 ? 4.738 2.384 -3.045 1.00 95.12 78 CYS A CA 1
ATOM 592 C C . CYS A 1 78 ? 5.533 3.515 -3.680 1.00 95.12 78 CYS A C 1
ATOM 594 O O . CYS A 1 78 ? 5.874 3.445 -4.856 1.00 95.12 78 CYS A O 1
ATOM 596 N N . ARG A 1 79 ? 5.883 4.524 -2.889 1.00 95.00 79 ARG A N 1
ATOM 597 C CA . ARG A 1 79 ? 6.805 5.584 -3.293 1.00 95.00 79 ARG A CA 1
ATOM 598 C C . ARG A 1 79 ? 8.256 5.138 -3.149 1.00 95.00 79 ARG A C 1
ATOM 600 O O . ARG A 1 79 ? 9.079 5.444 -4.012 1.00 95.00 79 ARG A O 1
ATOM 607 N N . LYS A 1 80 ? 8.566 4.437 -2.055 1.00 95.62 80 LYS A N 1
ATOM 608 C CA . LYS A 1 80 ? 9.924 4.027 -1.698 1.00 95.62 80 LYS A CA 1
ATOM 609 C C . LYS A 1 80 ? 9.979 2.561 -1.319 1.00 95.62 80 LYS A C 1
ATOM 611 O O . LYS A 1 80 ? 9.418 2.157 -0.303 1.00 95.62 80 LYS A O 1
ATOM 616 N N . TYR A 1 81 ? 10.712 1.789 -2.103 1.00 96.31 81 TYR A N 1
ATOM 617 C CA . TYR A 1 81 ? 10.975 0.386 -1.817 1.00 96.31 81 TYR A CA 1
ATOM 618 C C . TYR A 1 81 ? 12.170 0.226 -0.875 1.00 96.31 81 TYR A C 1
ATOM 620 O O . TYR A 1 81 ? 13.067 1.078 -0.806 1.00 96.31 81 TYR A O 1
ATOM 628 N N . ALA A 1 82 ? 12.198 -0.897 -0.161 1.00 96.31 82 ALA A N 1
ATOM 629 C CA . ALA A 1 82 ? 13.370 -1.305 0.596 1.00 96.31 82 ALA A CA 1
ATOM 630 C C . ALA A 1 82 ? 14.577 -1.465 -0.339 1.00 96.31 82 ALA A C 1
ATOM 632 O O . ALA A 1 82 ? 14.463 -2.025 -1.425 1.00 96.31 82 ALA A O 1
ATOM 633 N N . ALA A 1 83 ? 15.755 -1.008 0.089 1.00 94.06 83 ALA A N 1
ATOM 634 C CA . ALA A 1 83 ? 16.972 -1.113 -0.724 1.00 94.06 83 ALA A CA 1
ATOM 635 C C . ALA A 1 83 ? 17.413 -2.571 -0.959 1.00 94.06 83 ALA A C 1
ATOM 637 O O . ALA A 1 83 ? 18.098 -2.871 -1.937 1.00 94.06 83 ALA A O 1
ATOM 638 N N . THR A 1 84 ? 17.020 -3.483 -0.067 1.00 93.88 84 THR A N 1
ATOM 639 C CA . THR A 1 84 ? 17.309 -4.915 -0.163 1.00 93.88 84 THR A CA 1
ATOM 640 C C . THR A 1 84 ? 16.031 -5.726 -0.027 1.00 93.88 84 THR A C 1
ATOM 642 O O . THR A 1 84 ? 15.180 -5.423 0.812 1.00 93.88 84 THR A O 1
ATOM 645 N N . ALA A 1 85 ? 15.928 -6.793 -0.815 1.00 93.94 85 ALA A N 1
ATOM 646 C CA . ALA A 1 85 ? 14.841 -7.747 -0.690 1.00 93.94 85 ALA A CA 1
ATOM 647 C C . ALA A 1 85 ? 14.922 -8.511 0.639 1.00 93.94 85 ALA A C 1
ATOM 649 O O . ALA A 1 85 ? 16.005 -8.758 1.176 1.00 93.94 85 ALA A O 1
ATOM 650 N N . LYS A 1 86 ? 13.758 -8.906 1.148 1.00 94.00 86 LYS A N 1
ATOM 651 C CA . LYS A 1 86 ? 13.598 -9.824 2.269 1.00 94.00 86 LYS A CA 1
ATOM 652 C C . LYS A 1 86 ? 13.160 -11.178 1.725 1.00 94.00 86 LYS A C 1
ATOM 654 O O . LYS A 1 86 ? 12.267 -11.244 0.886 1.00 94.00 86 LYS A O 1
ATOM 659 N N . THR A 1 87 ? 13.752 -12.249 2.233 1.00 93.38 87 THR A N 1
ATOM 660 C CA . THR A 1 87 ? 13.284 -13.601 1.927 1.00 93.38 87 THR A CA 1
ATOM 661 C C . THR A 1 87 ? 11.967 -13.871 2.655 1.00 93.38 87 THR A C 1
ATOM 663 O O . THR A 1 87 ? 11.902 -13.730 3.877 1.00 93.38 87 THR A O 1
ATOM 666 N N . ILE A 1 88 ? 10.933 -14.229 1.896 1.00 88.12 88 ILE A N 1
ATOM 667 C CA . ILE A 1 88 ? 9.603 -14.620 2.374 1.00 88.12 88 ILE A CA 1
ATOM 668 C C . ILE A 1 88 ? 9.263 -15.939 1.681 1.00 88.12 88 ILE A C 1
ATOM 670 O O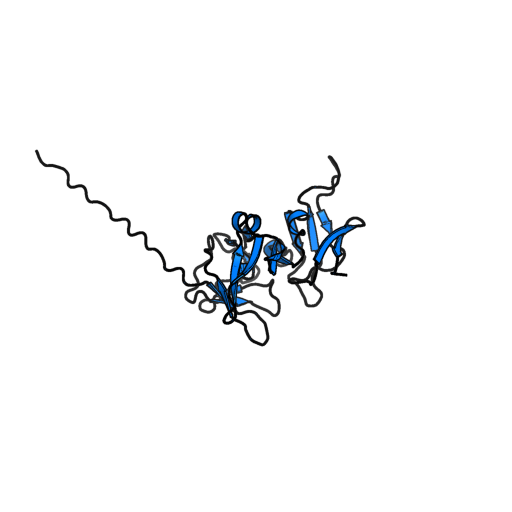 . ILE A 1 88 ? 9.072 -15.987 0.465 1.00 88.12 88 ILE A O 1
ATOM 674 N N . GLY A 1 89 ? 9.248 -17.037 2.438 1.00 86.44 89 GLY A N 1
ATOM 675 C CA . GLY A 1 89 ? 9.198 -18.379 1.852 1.00 86.44 89 GLY A CA 1
ATOM 676 C C . GLY A 1 89 ? 10.392 -18.640 0.921 1.00 86.44 89 GLY A C 1
ATOM 677 O O . GLY A 1 89 ? 11.541 -18.581 1.354 1.00 86.44 89 GLY A O 1
ATOM 678 N N . SER A 1 90 ? 10.123 -18.940 -0.354 1.00 87.31 90 SER A N 1
ATOM 679 C CA . SER A 1 90 ? 11.143 -19.136 -1.400 1.00 87.31 90 SER A CA 1
ATOM 680 C C . SER A 1 90 ? 11.519 -17.862 -2.161 1.00 87.31 90 SER A C 1
ATOM 682 O O . SER A 1 90 ? 12.446 -17.888 -2.970 1.00 87.31 90 SER A O 1
ATOM 684 N N . ASP A 1 91 ? 10.794 -16.770 -1.932 1.00 89.19 91 ASP A N 1
ATOM 685 C CA . ASP A 1 91 ? 10.830 -15.583 -2.777 1.00 89.19 91 ASP A CA 1
ATOM 686 C C . ASP A 1 91 ? 11.629 -14.464 -2.098 1.00 89.19 91 ASP A C 1
ATOM 688 O O . ASP A 1 91 ? 11.549 -14.259 -0.886 1.00 89.19 91 ASP A O 1
ATOM 692 N N . ASN A 1 92 ? 12.396 -13.704 -2.883 1.00 92.75 92 ASN A N 1
ATOM 693 C CA . ASN A 1 92 ? 13.052 -12.484 -2.416 1.00 92.75 92 ASN A CA 1
ATOM 694 C C . ASN A 1 92 ? 12.182 -11.285 -2.789 1.00 92.75 92 ASN A C 1
ATOM 696 O O . ASN A 1 92 ? 12.111 -10.892 -3.953 1.00 92.75 92 ASN A O 1
ATOM 700 N N . VAL A 1 93 ? 11.521 -10.710 -1.789 1.00 94.19 93 VAL A N 1
ATOM 701 C CA . VAL A 1 93 ? 10.497 -9.684 -1.976 1.00 94.19 93 VAL A CA 1
ATOM 702 C C . VAL A 1 93 ? 11.002 -8.324 -1.507 1.00 94.19 93 VAL A C 1
ATOM 704 O O . VAL A 1 93 ? 11.501 -8.170 -0.391 1.00 94.19 93 VAL A O 1
ATOM 707 N N . TYR A 1 94 ? 10.849 -7.308 -2.351 1.00 96.19 94 TYR A N 1
ATOM 708 C CA . TYR A 1 94 ? 11.099 -5.916 -1.992 1.00 96.19 94 TYR A CA 1
ATOM 709 C C . TYR A 1 94 ? 9.878 -5.341 -1.268 1.00 96.19 94 TYR A C 1
ATOM 711 O O . TYR A 1 94 ? 8.821 -5.141 -1.868 1.00 96.19 94 TYR A O 1
ATOM 719 N N . ASN A 1 95 ? 10.031 -5.073 0.028 1.00 95.38 95 ASN A N 1
ATOM 720 C CA . ASN A 1 95 ? 9.020 -4.397 0.842 1.00 95.38 95 ASN A CA 1
ATOM 721 C C . ASN A 1 95 ? 8.778 -2.959 0.371 1.00 95.38 95 ASN A C 1
ATOM 723 O O . ASN A 1 95 ? 9.666 -2.330 -0.210 1.00 95.38 95 ASN A O 1
ATOM 727 N N . CYS A 1 96 ? 7.612 -2.417 0.722 1.00 96.25 96 CYS A N 1
ATOM 728 C CA . CYS A 1 96 ? 7.380 -0.984 0.664 1.00 96.25 96 CYS A CA 1
ATOM 729 C C . CYS A 1 96 ? 7.755 -0.307 1.989 1.00 96.25 96 CYS A C 1
ATOM 731 O O . CYS A 1 96 ? 7.226 -0.665 3.040 1.00 96.25 96 CYS A O 1
ATOM 733 N N . ASP A 1 97 ? 8.660 0.669 1.945 1.00 95.81 97 ASP A N 1
ATOM 734 C CA . ASP A 1 97 ? 9.061 1.463 3.111 1.00 95.81 97 ASP A CA 1
ATOM 735 C C . ASP A 1 97 ? 8.253 2.765 3.235 1.00 95.81 97 ASP A C 1
ATOM 737 O O . ASP A 1 97 ? 8.037 3.239 4.348 1.00 95.81 97 ASP A O 1
ATOM 741 N N . GLU A 1 98 ? 7.779 3.333 2.121 1.00 95.44 98 GLU A N 1
ATOM 742 C CA . GLU A 1 98 ? 6.920 4.525 2.113 1.00 95.44 98 GLU A CA 1
ATOM 743 C C . GLU A 1 98 ? 5.853 4.411 1.022 1.00 95.44 98 GLU A C 1
ATOM 745 O O . GLU A 1 98 ? 6.175 4.218 -0.153 1.00 95.44 98 GLU A O 1
ATOM 750 N N . CYS A 1 99 ? 4.585 4.571 1.398 1.00 95.44 99 CYS A N 1
ATOM 751 C CA . CYS A 1 99 ? 3.472 4.637 0.457 1.00 95.44 99 CYS A CA 1
ATOM 752 C C . CYS A 1 99 ? 3.370 6.023 -0.188 1.00 95.44 99 CYS A C 1
ATOM 754 O O . CYS A 1 99 ? 3.729 7.037 0.411 1.00 95.44 99 CYS A O 1
ATOM 756 N N . PHE A 1 100 ? 2.796 6.084 -1.387 1.00 94.56 100 PHE A N 1
ATOM 757 C CA . PHE A 1 100 ? 2.106 7.307 -1.800 1.00 94.56 100 PHE A CA 1
ATOM 758 C C . PHE A 1 100 ? 0.902 7.560 -0.873 1.00 94.56 100 PHE A C 1
ATOM 760 O O . PHE A 1 100 ? 0.548 6.699 -0.076 1.00 94.56 100 PHE A O 1
ATOM 767 N N . TYR A 1 101 ? 0.270 8.732 -0.949 1.00 91.50 101 TYR A N 1
ATOM 768 C CA . TYR A 1 101 ? -0.881 9.078 -0.091 1.00 91.50 101 TYR A CA 1
ATOM 769 C C . TYR A 1 101 ? -2.232 8.858 -0.783 1.00 91.50 101 TYR A C 1
ATOM 771 O O . TYR A 1 101 ? -3.265 8.700 -0.136 1.00 91.50 101 TYR A O 1
ATOM 779 N N . GLY A 1 102 ? -2.227 8.800 -2.110 1.00 91.25 102 GLY A N 1
ATOM 780 C CA . GLY A 1 102 ? -3.392 8.501 -2.928 1.00 91.25 102 GLY A CA 1
ATOM 781 C C . GLY A 1 102 ? -3.034 8.557 -4.402 1.00 91.25 102 GLY A C 1
ATOM 782 O O . GLY A 1 102 ? -1.860 8.701 -4.753 1.00 91.25 102 GLY A O 1
ATOM 783 N N . TYR A 1 103 ? -4.034 8.456 -5.268 1.00 90.94 103 TYR A N 1
ATOM 784 C CA . TYR A 1 103 ? -3.832 8.587 -6.705 1.00 90.94 103 TYR A CA 1
ATOM 785 C C . TYR A 1 103 ? -5.035 9.210 -7.409 1.00 90.94 103 TYR A C 1
ATOM 787 O O . TYR A 1 103 ? -6.166 9.194 -6.913 1.00 90.94 103 TYR A O 1
ATOM 795 N N . ARG A 1 104 ? -4.790 9.720 -8.616 1.00 88.25 104 ARG A N 1
ATOM 796 C CA . ARG A 1 104 ? -5.834 10.120 -9.564 1.00 88.25 104 ARG A CA 1
ATOM 797 C C . ARG A 1 104 ? -5.564 9.556 -10.953 1.00 88.25 104 ARG A C 1
ATOM 799 O O . ARG A 1 104 ? -4.449 9.141 -11.262 1.00 88.25 104 ARG A O 1
ATOM 806 N N . ARG A 1 105 ? -6.594 9.561 -11.798 1.00 86.62 105 ARG A N 1
ATOM 807 C CA . ARG A 1 105 ? -6.469 9.248 -13.228 1.00 86.62 105 ARG A CA 1
ATOM 808 C C . ARG A 1 105 ? -6.197 10.527 -14.009 1.00 86.62 105 ARG A C 1
ATOM 810 O O . ARG A 1 105 ? -6.845 11.542 -13.755 1.00 86.62 105 ARG A O 1
ATOM 817 N N . ILE A 1 106 ? -5.287 10.457 -14.972 1.00 82.88 106 ILE A N 1
ATOM 818 C CA . ILE A 1 106 ? -4.970 11.547 -15.891 1.00 82.88 106 ILE A CA 1
ATOM 819 C C . ILE A 1 106 ? -5.426 11.144 -17.299 1.00 82.88 106 ILE A C 1
ATOM 821 O O . ILE A 1 106 ? -5.037 10.107 -17.823 1.00 82.88 106 ILE A O 1
ATOM 825 N N . GLY A 1 107 ? -6.237 11.991 -17.933 1.00 68.69 107 GLY A N 1
ATOM 826 C CA . GLY A 1 107 ? -6.560 11.890 -19.360 1.00 68.69 107 GLY A CA 1
ATOM 827 C C . GLY A 1 107 ? -7.885 11.185 -19.718 1.00 68.69 107 GLY A C 1
ATOM 828 O O . GLY A 1 107 ? -8.487 10.516 -18.878 1.00 68.69 107 GLY A O 1
ATOM 829 N N . PRO A 1 108 ? -8.375 11.371 -20.965 1.00 56.84 108 PRO A N 1
ATOM 830 C CA . PRO A 1 108 ? -9.746 11.026 -21.360 1.00 56.84 108 PRO A CA 1
ATOM 831 C C . PRO A 1 108 ? -9.962 9.630 -21.996 1.00 56.84 108 PRO A C 1
ATOM 833 O O . PRO A 1 108 ? -11.099 9.325 -22.343 1.00 56.84 108 PRO A O 1
ATOM 836 N N . GLY A 1 109 ? -8.943 8.769 -22.149 1.00 51.56 109 GLY A N 1
ATOM 837 C CA . GLY A 1 109 ? -9.117 7.383 -22.638 1.00 51.56 109 GLY A CA 1
ATOM 838 C C . GLY A 1 109 ? -7.906 6.802 -23.391 1.00 51.56 109 GLY A C 1
ATOM 839 O O . GLY A 1 109 ? -7.309 7.484 -24.218 1.00 51.56 109 GLY A O 1
ATOM 840 N N . GLY A 1 110 ? -7.553 5.545 -23.087 1.00 57.75 110 GLY A N 1
ATOM 841 C CA . GLY A 1 110 ? -6.328 4.815 -23.479 1.00 57.75 110 GLY A CA 1
ATOM 842 C C . GLY A 1 110 ? -5.813 3.973 -22.292 1.00 57.75 110 GLY A C 1
ATOM 843 O O . GLY A 1 110 ? -6.523 3.936 -21.281 1.00 57.75 110 GLY A O 1
ATOM 844 N N . PRO A 1 111 ? -4.622 3.323 -22.346 1.00 62.91 111 PRO A N 1
ATOM 845 C CA . PRO A 1 111 ? -3.963 2.830 -21.130 1.00 62.91 111 PRO A CA 1
ATOM 846 C C . PRO A 1 111 ? -4.054 3.909 -20.052 1.00 62.91 111 PRO A C 1
ATOM 848 O O . PRO A 1 111 ? -3.776 5.076 -20.336 1.00 62.91 111 PRO A O 1
ATOM 851 N N . GLN A 1 112 ? -4.555 3.563 -18.867 1.00 82.06 112 GLN A N 1
ATOM 852 C CA . GLN A 1 112 ? -4.962 4.597 -17.918 1.00 82.06 112 GLN A CA 1
ATOM 853 C C . GLN A 1 112 ? -3.707 5.179 -17.275 1.00 82.06 112 GLN A C 1
ATOM 855 O O . GLN A 1 112 ? -3.049 4.513 -16.473 1.00 82.06 112 GLN A O 1
ATOM 860 N N . GLU A 1 113 ? -3.368 6.415 -17.642 1.00 86.94 113 GLU A N 1
ATOM 861 C CA . GLU A 1 113 ? -2.349 7.159 -16.920 1.00 86.94 113 GLU A CA 1
ATOM 862 C C . GLU A 1 113 ? -2.873 7.424 -15.514 1.00 86.94 113 GLU A C 1
ATOM 864 O O . GLU A 1 113 ? -3.964 7.976 -15.328 1.00 86.94 113 GLU A O 1
ATOM 869 N N . ILE A 1 114 ? -2.094 7.022 -14.522 1.00 87.88 114 ILE A N 1
ATOM 870 C CA . ILE A 1 114 ? -2.364 7.360 -13.139 1.00 87.88 114 ILE A CA 1
ATOM 871 C C . ILE A 1 114 ? -1.228 8.196 -12.572 1.00 87.88 114 ILE A C 1
ATOM 873 O O . ILE A 1 114 ? -0.054 8.044 -12.921 1.00 87.88 114 ILE A O 1
ATOM 877 N N . GLU A 1 115 ? -1.591 9.063 -11.646 1.00 90.62 115 GLU A N 1
ATOM 878 C CA . GLU A 1 115 ? -0.649 9.856 -10.877 1.00 90.62 115 GLU A CA 1
ATOM 879 C C . GLU A 1 115 ? -0.806 9.503 -9.402 1.00 90.62 115 GLU A C 1
ATOM 881 O O . GLU A 1 115 ? -1.736 9.988 -8.750 1.00 90.62 115 GLU A O 1
ATOM 886 N N . PRO A 1 116 ? 0.068 8.625 -8.880 1.00 92.25 116 PRO A N 1
ATOM 887 C CA . PRO A 1 116 ? 0.274 8.477 -7.451 1.00 92.25 116 PRO A CA 1
ATOM 888 C C . PRO A 1 116 ? 0.835 9.777 -6.876 1.00 92.25 116 PRO A C 1
ATOM 890 O O . PRO A 1 116 ? 1.707 10.413 -7.468 1.00 92.25 116 PRO A O 1
ATOM 893 N N . LEU A 1 117 ? 0.339 10.177 -5.713 1.00 91.75 117 LEU A N 1
ATOM 894 C CA . LEU A 1 117 ? 0.639 11.473 -5.122 1.00 91.75 117 LEU A CA 1
ATOM 895 C C . LEU A 1 117 ? 1.533 11.326 -3.896 1.00 91.75 117 LEU A C 1
ATOM 897 O O . LEU A 1 117 ? 1.232 10.577 -2.963 1.00 91.75 117 LEU A O 1
ATOM 901 N N . THR A 1 118 ? 2.629 12.085 -3.881 1.00 89.06 118 THR A N 1
ATOM 902 C CA . THR A 1 118 ? 3.417 12.332 -2.666 1.00 89.06 118 THR A CA 1
ATOM 903 C C . THR A 1 118 ? 2.586 13.122 -1.653 1.00 89.06 118 THR A C 1
ATOM 905 O O . THR A 1 118 ? 1.506 13.613 -1.981 1.00 89.06 118 THR A O 1
ATOM 908 N N . LEU A 1 119 ? 3.088 13.298 -0.427 1.00 85.50 119 LEU A N 1
ATOM 909 C CA . LEU A 1 119 ? 2.399 14.105 0.586 1.00 85.50 119 LEU A CA 1
ATOM 910 C C . LEU A 1 119 ? 2.066 15.518 0.084 1.00 85.50 119 LEU A C 1
ATOM 912 O O . LEU A 1 119 ? 0.969 16.016 0.326 1.00 85.50 119 LEU A O 1
ATOM 916 N N . ASP A 1 120 ? 3.002 16.152 -0.623 1.00 86.06 120 ASP A N 1
ATOM 917 C CA . ASP A 1 120 ? 2.815 17.508 -1.139 1.00 86.06 120 ASP A CA 1
ATOM 918 C C . ASP A 1 120 ? 1.767 17.541 -2.253 1.00 86.06 120 ASP A C 1
ATOM 920 O O . ASP A 1 120 ? 0.879 18.391 -2.229 1.00 86.06 120 ASP A O 1
ATOM 924 N N . GLY A 1 121 ? 1.804 16.573 -3.178 1.00 85.31 121 GLY A N 1
ATOM 925 C CA . GLY A 1 121 ? 0.767 16.425 -4.201 1.00 85.31 121 GLY A CA 1
ATOM 926 C C . GLY A 1 121 ? -0.606 16.162 -3.581 1.00 85.31 121 GLY A C 1
ATOM 927 O O . GLY A 1 121 ? -1.584 16.817 -3.924 1.00 85.31 121 GLY A O 1
ATOM 928 N N . TYR A 1 122 ? -0.672 15.268 -2.597 1.00 84.88 122 TYR A N 1
ATOM 929 C CA . TYR A 1 122 ? -1.897 14.946 -1.872 1.00 84.88 122 TYR A CA 1
ATOM 930 C C . TYR A 1 122 ? -2.502 16.170 -1.175 1.00 84.88 122 TYR A C 1
ATOM 932 O O . TYR A 1 122 ? -3.702 16.394 -1.276 1.00 84.88 122 TYR A O 1
ATOM 940 N N . LYS A 1 123 ? -1.679 16.997 -0.518 1.00 83.75 123 LYS A N 1
ATOM 941 C CA . LYS A 1 123 ? -2.128 18.244 0.126 1.00 83.75 123 LYS A CA 1
ATOM 942 C C . LYS A 1 123 ? -2.551 19.325 -0.869 1.00 83.75 123 LYS A C 1
ATOM 944 O O . LYS A 1 123 ? -3.371 20.170 -0.520 1.00 83.75 123 LYS A O 1
ATOM 949 N N . ALA A 1 124 ? -1.963 19.339 -2.064 1.00 84.38 124 ALA A N 1
ATOM 950 C CA . ALA A 1 124 ? -2.273 20.318 -3.102 1.00 84.38 124 ALA A CA 1
ATOM 951 C C . ALA A 1 124 ? -3.595 20.020 -3.828 1.00 84.38 124 ALA A C 1
ATOM 953 O O . ALA A 1 124 ? -4.214 20.939 -4.364 1.00 84.38 124 ALA A O 1
ATOM 954 N N . HIS A 1 125 ? -4.038 18.762 -3.839 1.00 79.25 125 HIS A N 1
ATOM 955 C CA . HIS A 1 125 ? -5.297 18.355 -4.455 1.00 79.25 125 HIS A CA 1
ATOM 956 C C . HIS A 1 125 ? -6.446 18.335 -3.448 1.00 79.25 125 HIS A C 1
ATOM 958 O O . HIS A 1 125 ? -6.290 17.971 -2.284 1.00 79.25 125 HIS A O 1
ATOM 964 N N . ASN A 1 126 ? -7.646 18.700 -3.906 1.00 69.94 126 ASN A N 1
ATOM 965 C CA . ASN A 1 126 ? -8.840 18.457 -3.108 1.00 69.94 126 ASN A CA 1
ATOM 966 C C . ASN A 1 126 ? -9.119 16.942 -3.059 1.00 69.94 126 ASN A C 1
ATOM 968 O O . ASN A 1 126 ? -8.884 16.211 -4.020 1.00 69.94 126 ASN A O 1
ATOM 972 N N . LEU A 1 127 ? -9.652 16.458 -1.936 1.00 69.56 127 LEU A N 1
ATOM 973 C CA . LEU A 1 127 ? -9.944 15.030 -1.763 1.00 69.56 127 LEU A CA 1
ATOM 974 C C . LEU A 1 127 ? -10.964 14.507 -2.794 1.00 69.56 127 LEU A C 1
ATOM 976 O O . LEU A 1 127 ? -11.005 13.313 -3.048 1.00 69.56 127 LEU A O 1
ATOM 980 N N . THR A 1 128 ? -11.763 15.389 -3.402 1.00 67.44 128 THR A N 1
ATOM 981 C CA . THR A 1 128 ? -12.772 15.057 -4.420 1.00 67.44 128 THR A CA 1
ATOM 982 C C . THR A 1 128 ? -12.197 14.725 -5.802 1.00 67.44 128 THR A C 1
ATOM 984 O O . THR A 1 128 ? -12.886 14.100 -6.603 1.00 67.44 128 THR A O 1
ATOM 987 N N . GLU A 1 129 ? -10.957 15.119 -6.095 1.00 75.00 129 GLU A N 1
ATOM 988 C CA . GLU A 1 129 ? -10.245 14.782 -7.338 1.00 75.00 129 GLU A CA 1
ATOM 989 C C . GLU A 1 129 ? -9.529 13.426 -7.266 1.00 75.00 129 GLU A C 1
ATOM 991 O O . GLU A 1 129 ? -9.102 12.887 -8.293 1.00 75.00 129 GLU A O 1
ATOM 996 N N . LEU A 1 130 ? -9.388 12.872 -6.061 1.00 83.38 130 LEU A N 1
ATOM 997 C CA . LEU A 1 130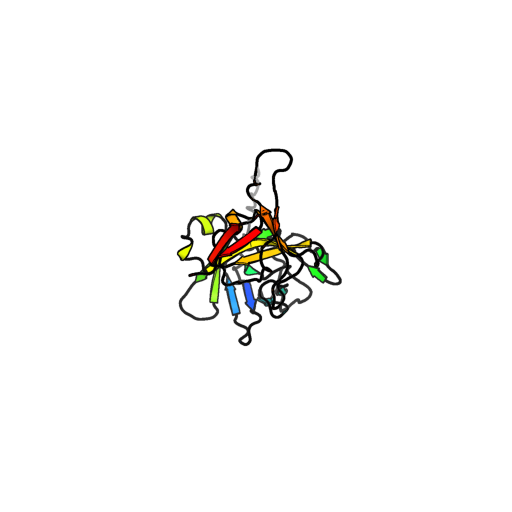 ? -8.701 11.609 -5.829 1.00 83.38 130 LEU A CA 1
ATOM 998 C C . LEU A 1 130 ? -9.620 10.427 -6.127 1.00 83.38 130 LEU A C 1
ATOM 1000 O O . LEU A 1 130 ? -10.827 10.468 -5.894 1.00 83.38 130 LEU A O 1
ATOM 1004 N N . ARG A 1 131 ? -9.031 9.362 -6.670 1.00 84.81 131 ARG A N 1
ATOM 1005 C CA . ARG A 1 131 ? -9.728 8.102 -6.964 1.00 84.81 131 ARG A CA 1
ATOM 1006 C C . ARG A 1 131 ? -9.534 7.055 -5.879 1.00 84.81 131 ARG A C 1
ATOM 1008 O O . ARG A 1 131 ? -10.345 6.152 -5.785 1.00 84.81 131 ARG A O 1
ATOM 1015 N N . GLY A 1 132 ? -8.494 7.195 -5.068 1.00 88.56 132 GLY A N 1
ATOM 1016 C CA . GLY A 1 132 ? -8.268 6.348 -3.911 1.00 88.56 132 GLY A CA 1
ATOM 1017 C C . GLY A 1 132 ? -7.108 6.849 -3.070 1.00 88.56 132 GLY A C 1
ATOM 1018 O O . GLY A 1 132 ? -6.321 7.703 -3.496 1.00 88.56 132 GLY A O 1
ATOM 1019 N N . TYR A 1 133 ? -7.027 6.297 -1.871 1.00 89.94 133 TYR A N 1
ATOM 1020 C CA . TYR A 1 133 ? -6.085 6.642 -0.820 1.00 89.94 133 TYR A CA 1
ATOM 1021 C C . TYR A 1 133 ? -5.238 5.428 -0.494 1.00 89.94 133 TYR A C 1
ATOM 1023 O O . TYR A 1 133 ? -5.715 4.294 -0.559 1.00 89.94 133 TYR A O 1
ATOM 1031 N N . PHE A 1 134 ? -3.991 5.672 -0.116 1.00 92.94 134 PHE A N 1
ATOM 1032 C CA . PHE A 1 134 ? -3.089 4.609 0.290 1.00 92.94 134 PHE A CA 1
ATOM 1033 C C . PHE A 1 134 ? -2.727 4.759 1.763 1.00 92.94 134 PHE A C 1
ATOM 1035 O O . PHE A 1 134 ? -2.366 5.844 2.219 1.00 92.94 134 PHE A O 1
ATOM 1042 N N . VAL A 1 135 ? -2.813 3.659 2.505 1.00 93.81 135 VAL A N 1
ATOM 1043 C CA . VAL A 1 135 ? -2.466 3.606 3.928 1.00 93.81 135 VAL A CA 1
ATOM 1044 C C . VAL A 1 135 ? -1.369 2.560 4.126 1.00 93.81 135 VAL A C 1
ATOM 1046 O O . VAL A 1 135 ? -1.508 1.448 3.609 1.00 93.81 135 VAL A O 1
ATOM 1049 N N . PRO A 1 136 ? -0.276 2.863 4.851 1.00 95.69 136 PRO A N 1
ATOM 1050 C CA . PRO A 1 136 ? 0.743 1.868 5.166 1.00 95.69 136 PRO A CA 1
ATOM 1051 C C . PRO A 1 136 ? 0.132 0.637 5.831 1.00 95.69 136 PRO A C 1
ATOM 1053 O O . PRO A 1 136 ? -0.699 0.766 6.731 1.00 95.69 136 PRO A O 1
ATOM 1056 N N . GLN A 1 137 ? 0.554 -0.553 5.413 1.00 95.25 137 GLN A N 1
ATOM 1057 C CA . GLN A 1 137 ? 0.091 -1.799 6.012 1.00 95.25 137 GLN A CA 1
ATOM 1058 C C . GLN A 1 137 ? 1.210 -2.819 6.225 1.00 95.25 137 GLN A C 1
ATOM 1060 O O . GLN A 1 137 ? 2.238 -2.805 5.544 1.00 95.25 137 GLN A O 1
ATOM 1065 N N . ILE A 1 138 ? 0.966 -3.738 7.154 1.00 95.31 138 ILE A N 1
ATOM 1066 C CA . ILE A 1 138 ? 1.770 -4.928 7.413 1.00 95.31 138 ILE A CA 1
ATOM 1067 C C . ILE A 1 138 ? 0.883 -6.157 7.208 1.00 95.31 138 ILE A C 1
ATOM 1069 O O . ILE A 1 138 ? -0.196 -6.232 7.792 1.00 95.31 138 ILE A O 1
ATOM 1073 N N . ILE A 1 139 ? 1.346 -7.121 6.411 1.00 93.75 139 ILE A N 1
ATOM 1074 C CA . ILE A 1 139 ? 0.678 -8.412 6.204 1.00 93.75 139 ILE A CA 1
ATOM 1075 C C . ILE A 1 139 ? 1.379 -9.479 7.050 1.00 93.75 139 ILE A C 1
ATOM 1077 O O . ILE A 1 139 ? 2.527 -9.847 6.772 1.00 93.75 139 ILE A O 1
ATOM 1081 N N . ARG A 1 140 ? 0.715 -9.947 8.111 1.00 93.69 140 ARG A N 1
ATOM 1082 C CA . ARG A 1 140 ? 1.331 -10.791 9.149 1.00 93.69 140 ARG A CA 1
ATOM 1083 C C . ARG A 1 140 ? 1.720 -12.176 8.634 1.00 93.69 140 ARG A C 1
ATOM 1085 O O . ARG A 1 140 ? 2.856 -12.591 8.850 1.00 93.69 140 ARG A O 1
ATOM 1092 N N . ASP A 1 141 ? 0.841 -12.859 7.899 1.00 90.94 141 ASP A N 1
ATOM 1093 C CA . ASP A 1 141 ? 1.091 -14.209 7.362 1.00 90.94 141 ASP A CA 1
ATOM 1094 C C . ASP A 1 141 ? 2.116 -14.265 6.208 1.00 90.94 141 ASP A C 1
ATOM 1096 O O . ASP A 1 141 ? 2.379 -15.332 5.645 1.00 90.94 141 ASP A O 1
ATOM 1100 N N . ARG A 1 142 ? 2.699 -13.119 5.840 1.00 90.12 142 ARG A N 1
ATOM 1101 C CA . ARG A 1 142 ? 3.797 -12.984 4.875 1.00 90.12 142 ARG A CA 1
ATOM 1102 C C . ARG A 1 142 ? 5.041 -12.421 5.542 1.00 90.12 142 ARG A C 1
ATOM 1104 O O . ARG A 1 142 ? 5.641 -11.468 5.057 1.00 90.12 142 ARG A O 1
ATOM 1111 N N . ASP A 1 143 ? 5.409 -12.993 6.683 1.00 91.69 143 ASP A N 1
ATOM 1112 C CA . ASP A 1 143 ? 6.564 -12.573 7.476 1.00 91.69 143 ASP A CA 1
ATOM 1113 C C . ASP A 1 143 ? 6.565 -11.059 7.756 1.00 91.69 143 ASP A C 1
ATOM 1115 O O . ASP A 1 143 ? 7.600 -10.399 7.640 1.00 91.69 143 ASP A O 1
ATOM 1119 N N . ASN A 1 144 ? 5.418 -10.478 8.120 1.00 92.50 144 ASN A N 1
ATOM 1120 C CA . ASN A 1 144 ? 5.269 -9.030 8.324 1.00 92.50 144 ASN A CA 1
ATOM 1121 C C . ASN A 1 144 ? 5.707 -8.206 7.096 1.00 92.50 144 ASN A C 1
ATOM 1123 O O . ASN A 1 144 ? 6.515 -7.273 7.198 1.00 92.50 144 ASN A O 1
ATOM 1127 N N . LEU A 1 145 ? 5.205 -8.580 5.920 1.00 93.50 145 LEU A N 1
ATOM 1128 C CA . LEU A 1 145 ? 5.432 -7.861 4.670 1.00 93.50 145 LEU A CA 1
ATOM 1129 C C . LEU A 1 145 ? 4.914 -6.425 4.796 1.00 93.50 145 LEU A C 1
ATOM 1131 O O . LEU A 1 145 ? 3.741 -6.225 5.106 1.00 93.50 145 LEU A O 1
ATOM 1135 N N . ARG A 1 146 ? 5.760 -5.429 4.510 1.00 94.88 146 ARG A N 1
ATOM 1136 C CA . ARG A 1 146 ? 5.334 -4.022 4.466 1.00 94.88 146 ARG A CA 1
ATOM 1137 C C . ARG A 1 146 ? 4.818 -3.664 3.078 1.00 94.88 146 ARG A C 1
ATOM 1139 O O . ARG A 1 146 ? 5.495 -3.915 2.079 1.00 94.88 146 ARG A O 1
ATOM 1146 N N . SER A 1 147 ? 3.631 -3.077 3.034 1.00 94.12 147 SER A N 1
ATOM 1147 C CA . SER A 1 147 ? 2.852 -2.827 1.823 1.00 94.12 147 SER A CA 1
ATOM 1148 C C . SER A 1 147 ? 1.964 -1.581 2.000 1.00 94.12 147 SER A C 1
ATOM 1150 O O . SER A 1 147 ? 2.065 -0.880 3.007 1.00 94.12 147 SER A O 1
ATOM 1152 N N . CYS A 1 148 ? 1.095 -1.291 1.030 1.00 94.06 148 CYS A N 1
ATOM 1153 C CA . CYS A 1 148 ? 0.191 -0.139 1.020 1.00 94.06 148 CYS A CA 1
ATOM 1154 C C . CYS A 1 148 ? -1.238 -0.569 0.669 1.00 94.06 148 CYS A C 1
ATOM 1156 O O . CYS A 1 148 ? -1.498 -1.039 -0.441 1.00 94.06 148 CYS A O 1
ATOM 1158 N N . PHE A 1 149 ? -2.158 -0.402 1.612 1.00 92.69 149 PHE A N 1
ATOM 1159 C CA . PHE A 1 149 ? -3.578 -0.703 1.451 1.00 92.69 149 PHE A CA 1
ATOM 1160 C C . PHE A 1 149 ? -4.265 0.375 0.610 1.00 92.69 149 PHE A C 1
ATOM 1162 O O . PHE A 1 149 ? -4.029 1.555 0.867 1.00 92.69 149 PHE A O 1
ATOM 1169 N N . LEU A 1 150 ? -5.097 -0.004 -0.364 1.00 90.38 150 LEU A N 1
ATOM 1170 C CA . LEU A 1 150 ? -5.929 0.925 -1.130 1.00 90.38 150 LEU A CA 1
ATOM 1171 C C . LEU A 1 150 ? -7.341 0.984 -0.537 1.00 90.38 150 LEU A C 1
ATOM 1173 O O . LEU A 1 150 ? -7.990 -0.037 -0.330 1.00 90.38 150 LEU A O 1
ATOM 1177 N N . THR A 1 151 ? -7.835 2.202 -0.326 1.00 88.88 151 THR A N 1
ATOM 1178 C CA . THR A 1 151 ? -9.211 2.466 0.105 1.00 88.88 151 THR A CA 1
ATOM 1179 C C . THR A 1 151 ? -9.810 3.667 -0.623 1.00 88.88 151 THR A C 1
ATOM 1181 O O . THR A 1 151 ? -9.086 4.586 -1.008 1.00 88.88 151 THR A O 1
ATOM 1184 N N . GLU A 1 152 ? -11.135 3.710 -0.761 1.00 87.19 152 GLU A N 1
ATOM 1185 C CA . GLU A 1 152 ? -11.872 4.925 -1.137 1.00 87.19 152 GLU A CA 1
ATOM 1186 C C . GLU A 1 152 ? -12.165 5.846 0.068 1.00 87.19 152 GLU A C 1
ATOM 1188 O O . GLU A 1 152 ? -12.548 7.010 -0.098 1.00 87.19 152 GLU A O 1
ATOM 1193 N N . GLY A 1 153 ? -11.960 5.353 1.294 1.00 84.69 153 GLY A N 1
ATOM 1194 C CA . GLY A 1 153 ? -12.267 6.068 2.526 1.00 84.69 153 GLY A CA 1
ATOM 1195 C C . GLY A 1 153 ? -11.226 7.131 2.859 1.00 84.69 153 GLY A C 1
ATOM 1196 O O . GLY A 1 153 ? -10.193 6.837 3.463 1.00 84.69 153 GLY A O 1
ATOM 1197 N N . LYS A 1 154 ? -11.529 8.391 2.529 1.00 80.00 154 LYS A N 1
ATOM 1198 C CA . LYS A 1 154 ? -10.583 9.526 2.586 1.00 80.00 154 LYS A CA 1
ATOM 1199 C C . LYS A 1 154 ? -9.871 9.752 3.918 1.00 80.00 154 LYS A C 1
ATOM 1201 O O . LYS A 1 154 ? -8.802 10.346 3.943 1.00 80.00 154 LYS A O 1
ATOM 1206 N N . ASN A 1 155 ? -10.479 9.330 5.021 1.00 87.88 155 ASN A N 1
ATOM 1207 C CA . ASN A 1 155 ? -9.997 9.606 6.369 1.00 87.88 155 ASN A CA 1
ATOM 1208 C C . ASN A 1 155 ? -9.316 8.401 7.032 1.00 87.88 155 ASN A C 1
ATOM 1210 O O . ASN A 1 155 ? -8.917 8.500 8.192 1.00 87.88 155 ASN A O 1
ATOM 1214 N N . LEU A 1 156 ? -9.155 7.266 6.338 1.00 91.06 156 LEU A N 1
ATOM 1215 C CA . LEU A 1 156 ? -8.529 6.097 6.957 1.00 91.06 156 LEU A CA 1
ATOM 1216 C C . LEU A 1 156 ? -7.073 6.370 7.361 1.00 91.06 156 LEU A C 1
ATOM 1218 O O . LEU A 1 156 ? -6.669 5.995 8.454 1.00 91.06 156 LEU A O 1
ATOM 1222 N N . GLY A 1 157 ? -6.307 7.078 6.524 1.00 88.56 157 GLY A N 1
ATOM 1223 C CA . GLY A 1 157 ? -4.930 7.493 6.837 1.00 88.56 157 GLY A CA 1
ATOM 1224 C C . GLY A 1 157 ? -4.818 8.621 7.878 1.00 88.56 157 GLY A C 1
ATOM 1225 O O . GLY A 1 157 ? -3.721 8.919 8.367 1.00 88.56 157 GLY A O 1
ATOM 1226 N N . ASP A 1 158 ? -5.939 9.255 8.232 1.00 88.69 158 ASP A N 1
ATOM 1227 C CA . ASP A 1 158 ? -6.011 10.198 9.352 1.00 88.69 158 ASP A CA 1
ATOM 1228 C C . ASP A 1 158 ? -6.236 9.453 10.671 1.00 88.69 158 ASP A C 1
ATOM 1230 O O . ASP A 1 158 ? -5.636 9.809 11.682 1.00 88.69 158 ASP A O 1
ATOM 1234 N N . LEU A 1 159 ? -7.033 8.379 10.646 1.00 93.44 159 LEU A N 1
ATOM 1235 C CA . LEU A 1 159 ? -7.280 7.516 11.802 1.00 93.44 159 LEU A CA 1
ATOM 1236 C C . LEU A 1 159 ? -6.105 6.575 12.093 1.00 93.44 159 LEU A C 1
ATOM 1238 O O . LEU A 1 159 ? -5.648 6.475 13.233 1.00 93.44 159 LEU A O 1
ATOM 1242 N N . CYS A 1 160 ? -5.616 5.882 11.067 1.00 96.12 160 CYS A N 1
ATOM 1243 C CA . CYS A 1 160 ? -4.613 4.835 11.189 1.00 96.12 160 CYS A CA 1
ATOM 1244 C C . CYS A 1 160 ? -3.246 5.345 10.725 1.00 96.12 160 CYS A C 1
ATOM 1246 O O . CYS A 1 160 ? -3.078 5.758 9.578 1.00 96.12 160 CYS A O 1
ATOM 1248 N N . ALA A 1 161 ? -2.243 5.262 11.600 1.00 96.00 161 ALA A N 1
ATOM 1249 C CA . ALA A 1 161 ? -0.844 5.406 11.209 1.00 96.00 161 ALA A CA 1
ATOM 1250 C C . ALA A 1 161 ? -0.400 4.246 10.305 1.00 96.00 161 ALA A C 1
ATOM 1252 O O . ALA A 1 161 ? 0.387 4.435 9.381 1.00 96.00 161 ALA A O 1
ATOM 1253 N N . SER A 1 162 ? -0.914 3.046 10.582 1.00 96.81 162 SER A N 1
ATOM 1254 C CA . SER A 1 162 ? -0.772 1.871 9.727 1.00 96.81 162 SER A CA 1
ATOM 1255 C C . SER A 1 162 ? -1.896 0.870 9.988 1.00 96.81 162 SER A C 1
ATOM 1257 O O . SER A 1 162 ? -2.631 0.984 10.973 1.00 96.81 162 SER A O 1
ATOM 1259 N N . ILE A 1 163 ? -2.031 -0.108 9.100 1.00 96.56 163 ILE A N 1
ATOM 1260 C CA . ILE A 1 163 ? -2.967 -1.223 9.228 1.00 96.56 163 ILE A CA 1
ATOM 1261 C C . ILE A 1 163 ? -2.162 -2.514 9.366 1.00 96.56 163 ILE A C 1
ATOM 1263 O O . ILE A 1 163 ? -1.296 -2.804 8.549 1.00 96.56 163 ILE A O 1
ATOM 1267 N N . GLU A 1 164 ? -2.466 -3.332 10.360 1.00 97.06 164 GLU A N 1
ATOM 1268 C CA . GLU A 1 164 ? -1.965 -4.702 10.429 1.00 97.06 164 GLU A CA 1
ATOM 1269 C C . GLU A 1 164 ? -3.066 -5.650 9.961 1.00 97.06 164 GLU A C 1
ATOM 1271 O O . GLU A 1 164 ? -4.120 -5.720 10.590 1.00 97.06 164 GLU A O 1
ATOM 1276 N N . ARG A 1 165 ? -2.841 -6.361 8.856 1.00 94.12 165 ARG A N 1
ATOM 1277 C CA . ARG A 1 165 ? -3.768 -7.364 8.320 1.00 94.12 165 ARG A CA 1
ATOM 1278 C C . ARG A 1 165 ? -3.179 -8.748 8.478 1.00 94.12 165 ARG A C 1
ATOM 1280 O O . ARG A 1 165 ? -1.972 -8.943 8.329 1.00 94.12 165 ARG A O 1
ATOM 1287 N N . ASP A 1 166 ? -4.043 -9.717 8.731 1.00 93.81 166 ASP A N 1
ATOM 1288 C CA . ASP A 1 166 ? -3.595 -11.093 8.914 1.00 93.81 166 ASP A CA 1
ATOM 1289 C C . ASP A 1 166 ? -3.095 -11.711 7.606 1.00 93.81 166 ASP A C 1
ATOM 1291 O O . ASP A 1 166 ? -2.118 -12.454 7.626 1.00 93.81 166 ASP A O 1
ATOM 1295 N N . SER A 1 167 ? -3.700 -11.350 6.471 1.00 90.44 167 SER A N 1
ATOM 1296 C CA . SER A 1 167 ? -3.296 -11.786 5.129 1.00 90.44 167 SER A CA 1
ATOM 1297 C C . SER A 1 167 ? -3.659 -10.741 4.065 1.00 90.44 167 SER A C 1
ATOM 1299 O O . SER A 1 167 ? -4.282 -9.720 4.375 1.00 90.44 167 SER A O 1
ATOM 1301 N N . PHE A 1 168 ? -3.259 -10.970 2.810 1.00 85.00 168 PHE A N 1
ATOM 1302 C CA . PHE A 1 168 ? -3.816 -10.228 1.670 1.00 85.00 168 PHE A CA 1
ATOM 1303 C C . PHE A 1 168 ? -5.340 -10.400 1.591 1.00 85.00 168 PHE A C 1
ATOM 1305 O O . PHE A 1 168 ? -5.890 -11.363 2.128 1.00 85.00 168 PHE A O 1
ATOM 1312 N N . GLY A 1 169 ? -6.028 -9.491 0.898 1.00 68.88 169 GLY A N 1
ATOM 1313 C CA . GLY A 1 169 ? -7.468 -9.591 0.693 1.00 68.88 169 GLY A CA 1
ATOM 1314 C C . GLY A 1 169 ? -7.818 -10.898 -0.005 1.00 68.88 169 GLY A C 1
ATOM 1315 O O . GLY A 1 169 ? -7.461 -11.110 -1.157 1.00 68.88 169 GLY A O 1
ATOM 1316 N N . GLN A 1 170 ? -8.502 -11.800 0.693 1.00 68.00 170 GLN A N 1
ATOM 1317 C CA . GLN A 1 170 ? -9.206 -12.907 0.049 1.00 68.00 170 GLN A CA 1
ATOM 1318 C C . GLN A 1 170 ? -10.545 -12.388 -0.497 1.00 68.00 170 GLN A C 1
ATOM 1320 O O . GLN A 1 170 ? -10.871 -11.217 -0.309 1.00 68.00 170 GLN A O 1
ATOM 1325 N N . ALA A 1 171 ? -11.334 -13.235 -1.167 1.00 71.56 171 ALA A N 1
ATOM 1326 C CA . ALA A 1 171 ? -12.652 -12.837 -1.683 1.00 71.56 171 ALA A CA 1
ATOM 1327 C C . ALA A 1 171 ? -13.558 -12.198 -0.607 1.00 71.56 171 ALA A C 1
ATOM 1329 O O . ALA A 1 171 ? -14.345 -11.319 -0.932 1.00 71.56 171 ALA A O 1
ATOM 1330 N N . ASP A 1 172 ? -13.380 -12.588 0.661 1.00 79.69 172 ASP A N 1
ATOM 1331 C CA . ASP A 1 172 ? -14.133 -12.077 1.814 1.00 79.69 172 ASP A CA 1
ATOM 1332 C C . ASP A 1 172 ? -13.330 -11.076 2.678 1.00 79.69 172 ASP A C 1
ATOM 1334 O O . ASP A 1 172 ? -13.667 -10.834 3.839 1.00 79.69 172 ASP A O 1
ATOM 1338 N N . GLY A 1 173 ? -12.216 -10.545 2.163 1.00 87.62 173 GLY A N 1
ATOM 1339 C CA . GLY A 1 173 ? -11.281 -9.707 2.916 1.00 87.62 173 GLY A CA 1
ATOM 1340 C C . GLY A 1 173 ? -10.452 -10.476 3.958 1.00 87.62 173 GLY A C 1
ATOM 1341 O O . GLY A 1 173 ? -10.421 -11.707 3.987 1.00 87.62 173 GLY A O 1
ATOM 1342 N N . ALA A 1 174 ? -9.747 -9.739 4.818 1.00 91.75 174 ALA A N 1
ATOM 1343 C CA . ALA A 1 174 ? -8.940 -10.284 5.911 1.00 91.75 174 ALA A CA 1
ATOM 1344 C C . ALA A 1 174 ? -9.178 -9.522 7.219 1.00 91.75 174 ALA A C 1
ATOM 1346 O O . ALA A 1 174 ? -9.443 -8.316 7.204 1.00 91.75 174 ALA A O 1
ATOM 1347 N N . ASP A 1 175 ? -9.051 -10.219 8.349 1.00 95.00 175 ASP A N 1
ATOM 1348 C CA . ASP A 1 175 ? -9.077 -9.579 9.662 1.00 95.00 175 ASP A CA 1
ATOM 1349 C C . ASP A 1 175 ? -7.927 -8.575 9.780 1.00 95.00 175 ASP A C 1
ATOM 1351 O O . ASP A 1 175 ? -6.826 -8.770 9.246 1.00 95.00 175 ASP A O 1
ATOM 1355 N N . ALA A 1 176 ? -8.221 -7.452 10.431 1.00 96.06 176 ALA A N 1
ATOM 1356 C CA . ALA A 1 176 ? -7.332 -6.309 10.436 1.00 96.06 176 ALA A CA 1
ATOM 1357 C C . ALA A 1 176 ? -7.418 -5.506 11.730 1.00 96.06 176 ALA A C 1
ATOM 1359 O O . ALA A 1 176 ? -8.444 -5.449 12.411 1.00 96.06 176 ALA A O 1
ATOM 1360 N N . THR A 1 177 ? -6.323 -4.827 12.041 1.00 97.75 177 THR A N 1
ATOM 1361 C CA . THR A 1 177 ? -6.187 -3.908 13.164 1.00 97.75 177 THR A CA 1
ATOM 1362 C C . THR A 1 177 ? -5.655 -2.574 12.658 1.00 97.75 177 THR A C 1
ATOM 1364 O O . THR A 1 177 ? -4.646 -2.514 11.962 1.00 97.75 177 THR A O 1
ATOM 1367 N N . CYS A 1 178 ? -6.331 -1.490 13.012 1.00 97.88 178 CYS A N 1
ATOM 1368 C CA . CYS A 1 178 ? -5.852 -0.132 12.820 1.00 97.88 178 CYS A CA 1
ATOM 1369 C C . CYS A 1 178 ? -4.889 0.212 13.954 1.00 97.88 178 CYS A C 1
ATOM 1371 O O . CYS A 1 178 ? -5.279 0.180 15.123 1.00 97.88 178 CYS A O 1
ATOM 1373 N N . ILE A 1 179 ? -3.652 0.567 13.621 1.00 98.00 179 ILE A N 1
ATOM 1374 C CA . ILE A 1 179 ? -2.728 1.199 14.561 1.00 98.00 179 ILE A CA 1
ATOM 1375 C C . ILE A 1 179 ? -3.028 2.690 14.538 1.00 98.00 179 ILE A C 1
ATOM 1377 O O . ILE A 1 179 ? -2.834 3.349 13.516 1.00 98.00 179 ILE A O 1
ATOM 1381 N N . LEU A 1 180 ? -3.543 3.211 15.646 1.00 97.19 180 LEU A N 1
ATOM 1382 C CA . LEU A 1 180 ? -4.067 4.567 15.712 1.00 97.19 180 LEU A CA 1
ATOM 1383 C C . LEU A 1 180 ? -2.948 5.597 15.594 1.00 97.19 180 LEU A C 1
ATOM 1385 O O . LEU A 1 180 ? -1.901 5.486 16.232 1.00 97.19 180 LEU A O 1
ATOM 1389 N N . LYS A 1 181 ? -3.203 6.631 14.794 1.00 94.31 181 LYS A N 1
ATOM 1390 C CA . LYS A 1 181 ? -2.330 7.803 14.686 1.00 94.31 181 LYS A CA 1
ATOM 1391 C C . LYS A 1 181 ? -2.357 8.630 15.968 1.00 94.31 181 LYS A C 1
ATOM 1393 O O . LYS A 1 181 ? -1.321 9.099 16.428 1.00 94.31 181 LYS A O 1
ATOM 1398 N N . GLU A 1 182 ? -3.545 8.740 16.555 1.00 94.00 182 GLU A N 1
ATOM 1399 C CA . GLU A 1 182 ? -3.789 9.374 17.844 1.00 94.00 182 GLU A CA 1
ATOM 1400 C C . GLU A 1 182 ? -4.403 8.337 18.799 1.00 94.00 182 GLU A C 1
ATOM 1402 O O . GLU A 1 182 ? -5.521 7.871 18.559 1.00 94.00 182 GLU A O 1
ATOM 1407 N N . PRO A 1 183 ? -3.684 7.924 19.860 1.00 93.69 183 PRO A N 1
ATOM 1408 C CA . PRO A 1 183 ? -4.222 6.996 20.848 1.00 93.69 183 PRO A CA 1
ATOM 1409 C C . PRO A 1 183 ? -5.494 7.531 21.519 1.00 93.69 183 PRO A C 1
ATOM 1411 O O . PRO A 1 183 ? -5.606 8.724 21.798 1.00 93.69 183 PRO A O 1
ATOM 1414 N N . LEU A 1 184 ? -6.439 6.645 21.848 1.00 92.44 184 LEU A N 1
ATOM 1415 C CA . LEU A 1 184 ? -7.629 7.029 22.612 1.00 92.44 184 LEU A CA 1
ATOM 1416 C C . LEU A 1 184 ? -7.343 6.981 24.115 1.00 92.44 184 LEU A C 1
ATOM 1418 O O . LEU A 1 184 ? -7.033 5.923 24.671 1.00 92.44 184 LEU A O 1
ATOM 1422 N N . GLY A 1 185 ? -7.524 8.124 24.773 1.00 87.56 185 GLY A N 1
ATOM 1423 C CA . GLY A 1 185 ? -7.256 8.317 26.198 1.00 87.56 185 GLY A CA 1
ATOM 1424 C C . GLY A 1 185 ? -5.871 8.911 26.467 1.00 87.56 185 GLY A C 1
ATOM 1425 O O . GLY A 1 185 ? -5.042 9.035 25.571 1.00 87.56 185 GLY A O 1
ATOM 1426 N N . CYS A 1 186 ? -5.620 9.284 27.723 1.00 84.00 186 CYS A N 1
ATOM 1427 C CA . CYS A 1 186 ? -4.362 9.898 28.145 1.00 84.00 186 CYS A CA 1
ATOM 1428 C C . CYS A 1 186 ? -3.631 8.979 29.133 1.00 84.00 186 CYS A C 1
ATOM 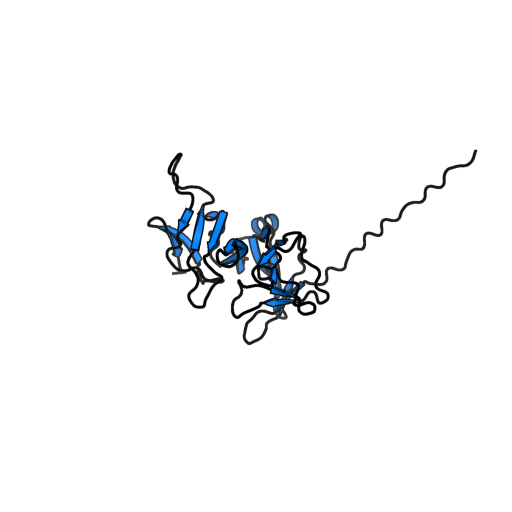1430 O O . CYS A 1 186 ? -4.194 8.629 30.167 1.00 84.00 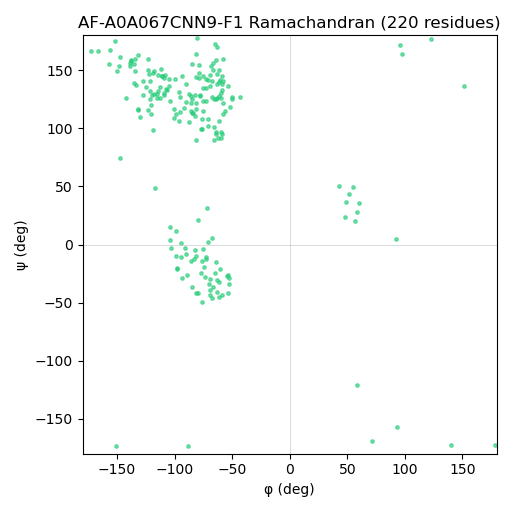186 CYS A O 1
ATOM 1432 N N . GLY A 1 187 ? -2.368 8.649 28.846 1.00 82.81 187 GLY A N 1
ATOM 1433 C CA . GLY A 1 187 ? -1.482 7.935 29.771 1.00 82.81 187 GLY A CA 1
ATOM 1434 C C . GLY A 1 187 ? -1.469 6.410 29.625 1.00 82.81 187 GLY A C 1
ATOM 1435 O O . GLY A 1 187 ? -1.742 5.854 28.556 1.00 82.81 187 GLY A O 1
ATOM 1436 N N . GLU A 1 188 ? -1.075 5.743 30.708 1.00 81.50 188 GLU A N 1
ATOM 1437 C CA . GLU A 1 188 ? -0.970 4.286 30.797 1.00 81.50 188 GLU A CA 1
ATOM 1438 C C . GLU A 1 188 ? -2.364 3.652 30.644 1.00 81.50 188 GLU A C 1
ATOM 1440 O O . GLU A 1 188 ? -3.311 4.036 31.328 1.00 81.50 188 GLU A O 1
ATOM 1445 N N . GLY A 1 189 ? -2.515 2.728 29.690 1.00 83.44 189 GLY A N 1
ATOM 1446 C CA . GLY A 1 189 ? -3.816 2.160 29.309 1.00 83.44 189 GLY A CA 1
ATOM 1447 C C . GLY A 1 189 ? -4.531 2.877 28.155 1.00 83.44 189 GLY A C 1
ATOM 1448 O O . GLY A 1 189 ? -5.654 2.498 27.816 1.00 83.44 189 GLY A O 1
ATOM 1449 N N . SER A 1 190 ? -3.896 3.877 27.528 1.00 92.31 190 SER A N 1
ATOM 1450 C CA . SER A 1 190 ? -4.377 4.437 26.259 1.00 92.31 190 SER A CA 1
ATOM 1451 C C . SER A 1 190 ? -4.477 3.359 25.178 1.00 92.31 190 SER A C 1
ATOM 1453 O O . SER A 1 190 ? -3.649 2.452 25.068 1.00 92.31 190 SER A O 1
ATOM 1455 N N . VAL A 1 191 ? -5.534 3.448 24.376 1.00 95.06 191 VAL A N 1
ATOM 1456 C CA . VAL A 1 191 ? -5.773 2.507 23.286 1.00 95.06 191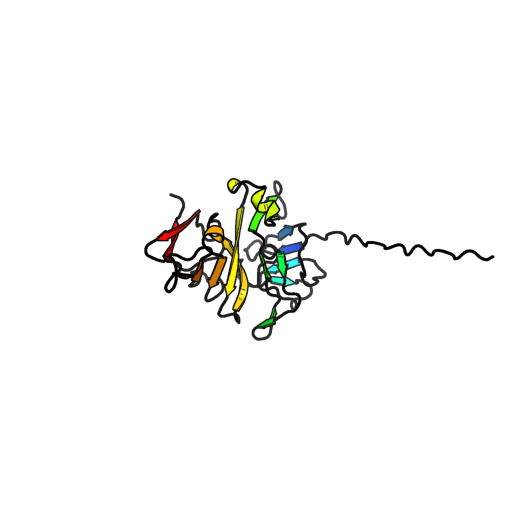 VAL A CA 1
ATOM 1457 C C . VAL A 1 191 ? -4.977 2.973 22.082 1.00 95.06 191 VAL A C 1
ATOM 1459 O O . VAL A 1 191 ? -5.269 4.023 21.519 1.00 95.06 191 VAL A O 1
ATOM 1462 N N . THR A 1 192 ? -3.975 2.198 21.688 1.00 96.06 192 THR A N 1
ATOM 1463 C CA . THR A 1 192 ? -3.096 2.505 20.548 1.00 96.06 192 THR A CA 1
ATOM 1464 C C . THR A 1 192 ? -3.493 1.766 19.276 1.00 96.06 192 THR A C 1
ATOM 1466 O O . THR A 1 192 ? -2.970 2.050 18.203 1.00 96.06 192 THR A O 1
ATOM 1469 N N . SER A 1 193 ? -4.417 0.813 19.378 1.00 97.12 193 SER A N 1
ATOM 1470 C CA . SER A 1 193 ? -4.904 0.044 18.241 1.00 97.12 193 SER A CA 1
ATOM 1471 C C . SER A 1 193 ? -6.350 -0.394 18.435 1.00 97.12 193 SER A C 1
ATOM 1473 O O . SER A 1 193 ? -6.807 -0.594 19.563 1.00 97.12 193 SER A O 1
ATOM 1475 N N . LEU A 1 194 ? -7.078 -0.522 17.329 1.00 98.00 194 LEU A N 1
ATOM 1476 C CA . LEU A 1 194 ? -8.468 -0.972 17.302 1.00 98.00 194 LEU A CA 1
ATOM 1477 C C . LEU A 1 194 ? -8.668 -1.988 16.175 1.00 98.00 194 LEU A C 1
ATOM 1479 O O . LEU A 1 194 ? -8.150 -1.773 15.078 1.00 98.00 194 LEU A O 1
ATOM 1483 N N . PRO A 1 195 ? -9.435 -3.066 16.392 1.00 97.81 195 PRO A N 1
ATOM 1484 C CA . PRO A 1 195 ? -9.808 -3.961 15.306 1.00 97.81 195 PRO A CA 1
ATOM 1485 C C . PRO A 1 195 ? -10.771 -3.257 14.344 1.00 97.81 195 PRO A C 1
ATOM 1487 O O . PRO A 1 195 ? -11.530 -2.369 14.744 1.00 97.81 195 PRO A O 1
ATOM 1490 N N . PHE A 1 196 ? -10.779 -3.679 13.084 1.00 96.31 196 PHE A N 1
ATOM 1491 C CA . PHE A 1 196 ? -11.871 -3.334 12.177 1.00 96.31 196 PHE A CA 1
ATOM 1492 C C . PHE A 1 196 ? -13.110 -4.173 12.516 1.00 96.31 196 PHE A C 1
ATOM 1494 O O . PHE A 1 196 ? -12.994 -5.320 12.944 1.00 96.31 196 PHE A O 1
ATOM 1501 N N . ALA A 1 197 ? -14.302 -3.595 12.365 1.00 95.06 197 ALA A N 1
ATOM 1502 C CA . ALA A 1 197 ? -15.557 -4.294 12.659 1.00 95.06 197 ALA A CA 1
ATOM 1503 C C . ALA A 1 197 ? -15.916 -5.352 11.604 1.00 95.06 197 ALA A C 1
ATOM 1505 O O . ALA A 1 197 ? -16.586 -6.335 11.913 1.00 95.06 197 ALA A O 1
ATOM 1506 N N . ALA A 1 198 ? -15.457 -5.147 10.370 1.00 92.38 198 ALA A N 1
ATOM 1507 C CA . ALA A 1 198 ? -15.564 -6.093 9.272 1.00 92.38 198 ALA A CA 1
ATOM 1508 C C . ALA A 1 198 ? -14.168 -6.404 8.725 1.00 92.38 198 ALA A C 1
ATOM 1510 O O . ALA A 1 198 ? -13.227 -5.625 8.908 1.00 92.38 198 ALA A O 1
ATOM 1511 N N . LYS A 1 199 ? -14.050 -7.538 8.034 1.00 92.50 199 LYS A N 1
ATOM 1512 C CA . LYS A 1 199 ? -12.834 -7.891 7.305 1.00 92.50 199 LYS A CA 1
ATOM 1513 C C . LYS A 1 199 ? -12.526 -6.817 6.270 1.00 92.50 199 LYS A C 1
ATOM 1515 O O . LYS A 1 199 ? -13.407 -6.404 5.524 1.00 92.50 199 LYS A O 1
ATOM 1520 N N . LEU A 1 200 ? -11.272 -6.380 6.225 1.00 90.19 200 LEU A N 1
ATOM 1521 C CA . LEU A 1 200 ? -10.826 -5.397 5.251 1.00 90.19 200 LEU A CA 1
ATOM 1522 C C . LEU A 1 200 ? -10.511 -6.063 3.917 1.00 90.19 200 LEU A C 1
ATOM 1524 O O . LEU A 1 200 ? -9.697 -6.995 3.841 1.00 90.19 200 LEU A O 1
ATOM 1528 N N . GLN A 1 201 ? -11.096 -5.509 2.865 1.00 86.94 201 GLN A N 1
ATOM 1529 C CA . GLN A 1 201 ? -10.797 -5.825 1.480 1.00 86.94 201 GLN A CA 1
ATOM 1530 C C . GLN A 1 201 ? -10.179 -4.605 0.798 1.00 86.94 201 GLN A C 1
ATOM 1532 O O . GLN A 1 201 ? -10.474 -3.462 1.136 1.00 86.94 201 GLN A O 1
ATOM 1537 N N . ASP A 1 202 ? -9.266 -4.856 -0.129 1.00 79.31 202 ASP A N 1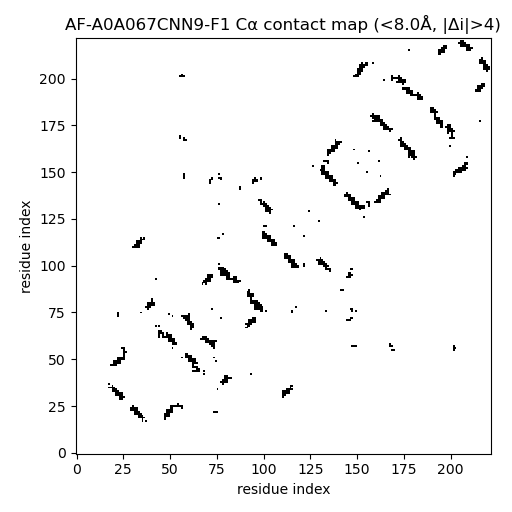
ATOM 1538 C CA . ASP A 1 202 ? -8.687 -3.803 -0.949 1.00 79.31 202 ASP A CA 1
ATOM 1539 C C . ASP A 1 202 ? -9.716 -3.271 -1.948 1.00 79.31 202 ASP A C 1
ATOM 1541 O O . ASP A 1 202 ? -10.489 -4.060 -2.489 1.00 79.31 202 ASP A O 1
ATOM 1545 N N . ASP A 1 203 ? -9.719 -1.957 -2.189 1.00 74.44 203 ASP A N 1
ATOM 1546 C CA . ASP A 1 203 ? -10.735 -1.305 -3.038 1.00 74.44 203 ASP A CA 1
ATOM 1547 C C . ASP A 1 203 ? -12.179 -1.526 -2.533 1.00 74.44 203 ASP A C 1
ATOM 1549 O O . ASP A 1 203 ? -13.138 -1.542 -3.301 1.00 74.44 203 ASP A O 1
ATOM 1553 N N . ASP A 1 204 ? -12.345 -1.721 -1.218 1.00 73.62 204 ASP A N 1
ATOM 1554 C CA . ASP A 1 204 ? -13.668 -1.772 -0.598 1.00 73.62 204 ASP A CA 1
ATOM 1555 C C . ASP A 1 204 ? -14.387 -0.429 -0.817 1.00 73.62 204 ASP A C 1
ATOM 1557 O O . ASP A 1 204 ? -13.773 0.639 -0.693 1.00 73.62 204 ASP A O 1
ATOM 1561 N N . ASN A 1 205 ? -15.693 -0.473 -1.102 1.00 74.25 205 ASN A N 1
ATOM 1562 C CA . ASN A 1 205 ? -16.547 0.680 -1.450 1.00 74.25 205 ASN A CA 1
ATOM 1563 C C . ASN A 1 205 ? -16.839 1.592 -0.237 1.00 74.25 205 ASN A C 1
ATOM 1565 O O . ASN A 1 205 ? -17.916 2.185 -0.094 1.00 74.25 205 ASN A O 1
ATOM 1569 N N . CYS A 1 206 ? -15.888 1.674 0.688 1.00 85.62 206 CYS A N 1
ATOM 1570 C CA . CYS A 1 206 ? -16.005 2.412 1.918 1.00 85.62 206 CYS A CA 1
ATOM 1571 C C . CYS A 1 206 ? -15.883 3.912 1.681 1.00 85.62 206 CYS A C 1
ATOM 1573 O O . CYS A 1 206 ? -14.867 4.396 1.188 1.00 85.62 206 CYS A O 1
ATOM 1575 N N . HIS A 1 207 ? -16.885 4.683 2.101 1.00 82.31 207 HIS A N 1
ATOM 1576 C CA . HIS A 1 207 ? -16.838 6.129 1.914 1.00 82.31 207 HIS A CA 1
ATOM 1577 C C . HIS A 1 207 ? -15.978 6.837 2.959 1.00 82.31 207 HIS A C 1
ATOM 1579 O O . HIS A 1 207 ? -15.256 7.789 2.650 1.00 82.31 207 HIS A O 1
ATOM 1585 N N . ALA A 1 208 ? -16.105 6.400 4.206 1.00 88.62 208 ALA A N 1
ATOM 1586 C CA . ALA A 1 208 ? -15.383 6.938 5.342 1.00 88.62 208 ALA A CA 1
ATOM 1587 C C . ALA A 1 208 ? -15.323 5.896 6.455 1.00 88.62 208 ALA A C 1
ATOM 1589 O O . ALA A 1 208 ? -16.198 5.036 6.566 1.00 88.62 208 ALA A O 1
ATOM 1590 N N . TYR A 1 209 ? -14.318 6.016 7.309 1.00 92.25 209 TYR A N 1
ATOM 1591 C CA . TYR A 1 209 ? -14.176 5.180 8.492 1.00 92.25 209 TYR A CA 1
ATOM 1592 C C . TYR A 1 209 ? -14.471 5.986 9.750 1.00 92.25 209 TYR A C 1
ATOM 1594 O O . TYR A 1 209 ? -14.164 7.175 9.826 1.00 92.25 209 TYR A O 1
ATOM 1602 N N . ALA A 1 210 ? -15.058 5.348 10.750 1.00 93.69 210 ALA A N 1
ATOM 1603 C CA . ALA A 1 210 ? -15.309 5.950 12.050 1.00 93.69 210 ALA A CA 1
ATOM 1604 C C . ALA A 1 210 ? -14.913 4.980 13.159 1.00 93.69 210 ALA A C 1
ATOM 1606 O O . ALA A 1 210 ? -14.800 3.776 12.936 1.00 93.69 210 ALA A O 1
ATOM 1607 N N . ILE A 1 211 ? -14.694 5.510 14.360 1.00 95.19 211 ILE A N 1
ATOM 1608 C CA . ILE A 1 211 ? -14.514 4.683 15.549 1.00 95.19 211 ILE A CA 1
ATOM 1609 C C . ILE A 1 211 ? -15.864 4.567 16.247 1.00 95.19 211 ILE A C 1
ATOM 1611 O O . ILE A 1 211 ? -16.369 5.548 16.791 1.00 95.19 211 ILE A O 1
ATOM 1615 N N . GLU A 1 212 ? -16.417 3.360 16.278 1.00 94.88 212 GLU A N 1
ATOM 1616 C CA . GLU A 1 212 ? -17.667 3.050 16.969 1.00 94.88 212 GLU A CA 1
ATOM 1617 C C . GLU A 1 212 ? -17.488 1.780 17.793 1.00 94.88 212 GLU A C 1
ATOM 1619 O O . GLU A 1 212 ? -16.855 0.827 17.348 1.00 94.88 212 GLU A O 1
ATOM 1624 N N . ASN A 1 213 ? -18.008 1.764 19.023 1.00 93.44 213 ASN A N 1
ATOM 1625 C CA . ASN A 1 213 ? -17.942 0.596 19.912 1.00 93.44 213 ASN A CA 1
ATOM 1626 C C . ASN A 1 213 ? -16.535 -0.026 20.041 1.00 93.44 213 ASN A C 1
ATOM 1628 O O . ASN A 1 213 ? -16.390 -1.239 20.167 1.00 93.44 213 ASN A O 1
ATOM 1632 N N . ARG A 1 214 ? -15.490 0.819 20.044 1.00 94.25 214 ARG A N 1
ATOM 1633 C CA . ARG A 1 214 ? -14.070 0.411 20.073 1.00 94.25 214 ARG A CA 1
ATOM 1634 C C . ARG A 1 214 ? -13.654 -0.455 18.876 1.00 94.25 214 ARG A C 1
ATOM 1636 O O . ARG A 1 214 ? -12.809 -1.337 19.011 1.00 94.25 214 ARG A O 1
ATOM 1643 N N . GLN A 1 215 ? -14.217 -0.179 17.710 1.00 97.00 215 GLN A N 1
ATOM 1644 C CA . GLN A 1 215 ? -13.826 -0.774 16.440 1.00 97.00 215 GLN A CA 1
ATOM 1645 C C . GLN A 1 215 ? -13.747 0.314 15.372 1.00 97.00 215 GLN A C 1
ATOM 1647 O O . GLN A 1 215 ? -14.402 1.351 15.485 1.00 97.00 215 GLN A O 1
ATOM 1652 N N . VAL A 1 216 ? -12.952 0.078 14.333 1.00 96.31 216 VAL A N 1
ATOM 1653 C CA . VAL A 1 216 ? -12.980 0.897 13.120 1.00 96.31 216 VAL A CA 1
ATOM 1654 C C . VAL A 1 216 ? -14.068 0.350 12.203 1.00 96.31 216 VAL A C 1
ATOM 1656 O O . VAL A 1 216 ? -13.994 -0.790 11.741 1.00 96.31 216 VAL A O 1
ATOM 1659 N N . VAL A 1 217 ? -15.100 1.151 11.965 1.00 94.56 217 VAL A N 1
ATOM 1660 C CA . VAL A 1 217 ? -16.276 0.785 11.175 1.00 94.56 217 VAL A CA 1
ATOM 1661 C C . VAL A 1 217 ? -16.228 1.511 9.842 1.00 94.56 217 VAL A C 1
ATOM 1663 O O . VAL A 1 217 ? -15.961 2.712 9.790 1.00 94.56 217 VAL A O 1
ATOM 1666 N N . CYS A 1 218 ? -16.492 0.775 8.765 1.00 90.88 218 CYS A N 1
ATOM 1667 C CA . CYS A 1 218 ? -16.731 1.374 7.467 1.00 90.88 218 CYS A CA 1
ATOM 1668 C C . CYS A 1 218 ? -18.154 1.939 7.399 1.00 90.88 218 CYS A C 1
ATOM 1670 O O . CYS A 1 218 ? -19.128 1.228 7.643 1.00 90.88 218 CYS A O 1
ATOM 1672 N N . THR A 1 219 ? -18.275 3.203 7.008 1.00 82.44 219 THR A N 1
ATOM 1673 C CA . THR A 1 219 ? -19.555 3.820 6.658 1.00 82.44 219 THR A CA 1
ATOM 1674 C C . THR A 1 219 ? -19.701 3.803 5.138 1.00 82.44 219 THR A C 1
ATOM 1676 O O . THR A 1 219 ? -18.941 4.447 4.407 1.00 82.44 219 THR A O 1
ATOM 1679 N N . ALA A 1 220 ? -20.651 3.008 4.645 1.00 66.94 220 ALA A N 1
ATOM 1680 C CA . ALA A 1 220 ? -21.020 3.017 3.234 1.00 66.94 220 ALA A CA 1
ATOM 1681 C C . ALA A 1 220 ? -21.671 4.363 2.871 1.00 66.94 220 ALA A C 1
ATOM 1683 O O . ALA A 1 220 ? -22.214 5.055 3.737 1.00 66.94 220 ALA A O 1
ATOM 1684 N N . ARG A 1 221 ? -21.636 4.745 1.588 1.00 57.56 221 ARG A N 1
ATOM 1685 C CA . ARG A 1 221 ? -22.442 5.883 1.118 1.00 57.56 221 ARG A CA 1
ATOM 1686 C C . ARG A 1 221 ? -23.924 5.564 1.350 1.00 57.56 221 ARG A C 1
ATOM 1688 O O . ARG A 1 221 ? -24.372 4.491 0.953 1.00 57.56 221 ARG A O 1
ATOM 1695 N N . ALA A 1 222 ? -24.635 6.478 2.010 1.00 51.50 222 ALA A N 1
ATOM 1696 C CA . ALA A 1 222 ? -26.097 6.461 2.072 1.00 51.50 222 ALA A CA 1
ATOM 1697 C C . ALA A 1 222 ? -26.707 6.731 0.690 1.00 51.50 222 ALA A C 1
ATOM 1699 O O . ALA A 1 222 ? -26.072 7.478 -0.094 1.00 51.50 222 ALA A O 1
#

Sequence (222 aa):
MHAPTLLLASLLATAAAATNNSVILPNDEHTLQYTRVAFENLPTCASNTWDIAGPQYDTYSRCTTKPDVILGINVFRCRKYAATAKTIGSDNVYNCDECFYGYRRIGPGGPQEIEPLTLDGYKAHNLTELRGYFVPQIIRDRDNLRSCFLTEGKNLGDLCASIERDSFGQADGADATCILKEPLGCGEGSVTSLPFAAKLQDDDNCHAYAIENRQVVCTARA

Secondary structure (DSSP, 8-state):
--------------------EEEE-SSTT--EEEE----BSPPP-TT-EEEE-SSSTTS-EEETTEEEEEESS-GGGEEEE-SS-EEETTEEEE-EEEE-SEEEEESSSSSEEEEEE-HHHHHHS-GGG-SEEEEEEEEGGGTSEEEEEEES-TTHHHHEEEEEESSS--TT-B-EEEEEEEEESSSTT-EEEEEBSS-B-TT--EEEEEEETTEEEEEE--